Protein 5TK8 (pdb70)

CATH classification: 1.10.3210.10

Organism: Priestia megaterium (NCBI:txid1404)

Secondary structure (DSSP, 8-state):
--HHHHHHHGGG-BSSTTS--SS--BHHHHHHHHHHHHHHHHHHHHHHHT----HHHHHHHHHHTTTTHHHH----HHHHTSTTTHHHHHHHHHHHHHHTT-SS-HHHHHHHHHHHT---HHHHHHHHHHHHHHHHHHHHHHHHHT-GGGHHHHHHHHHHHHHHHTT-HHHHHHIIIIISS-S-SS-GGG-

Nearest PDB structures (foldseek):
  5tk6-assembly1_A  TM=1.003E+00  e=5.585E-27  Priestia megaterium
  5tka-assembly1_A-2  TM=9.773E-01  e=3.419E-21  Priestia megaterium
  2paq-assembly1_B  TM=9.131E-01  e=2.148E-09  Escherichia coli K-12
  2par-assembly1_A  TM=9.085E-01  e=5.731E-09  Escherichia coli K-12
  2par-assembly1_B  TM=9.196E-01  e=1.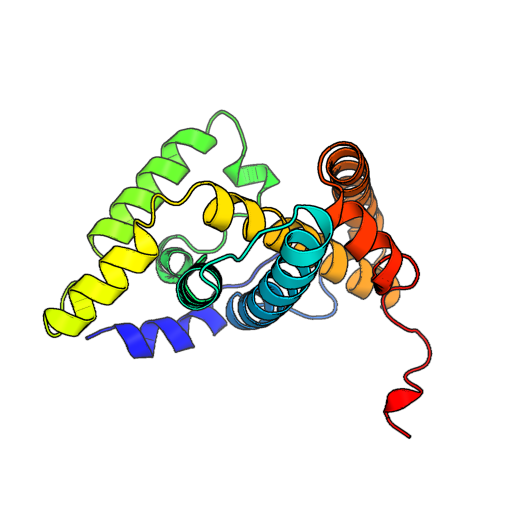452E-08  Escherichia coli K-12

Radius of gyration: 17.35 Å; Cα contacts (8 Å, |Δi|>4): 186; chains: 1; bounding box: 43×37×44 Å

InterPro domains:
  IPR003607 HD/PDEase domain [SM00471] (24-146)
  IPR003607 HD/PDEase domain [cd00077] (26-94)

Structure (mmCIF, N/CA/C/O backbone):
data_5TK8
#
_entry.id   5TK8
#
_cell.length_a   143.031
_cell.length_b   143.031
_cell.length_c   53.786
_cell.angle_alpha   90.00
_cell.angle_beta   90.00
_cell.angle_gamma   120.00
#
_symmetry.space_group_name_H-M   'H 3 2'
#
loop_
_entity.id
_entity.type
_entity.pdbx_description
1 polymer 'OxsA protein'
2 non-polymer '[(2S,3R,4R)-4-(6-amino-9H-purin-9-yl)-3-(hydroxymethyl)oxetan-2-yl]methyl dihydrogen phosphate'
3 non-polymer 'MAGNESIUM ION'
4 water water
#
loop_
_atom_site.group_PDB
_atom_site.id
_atom_site.type_symbol
_atom_site.label_atom_id
_atom_site.label_alt_id
_atom_site.label_comp_id
_atom_site.label_asym_id
_atom_site.label_entity_id
_atom_site.label_seq_id
_atom_site.pdbx_PDB_ins_code
_atom_site.Cartn_x
_atom_site.Cartn_y
_atom_site.Cartn_z
_atom_site.occupancy
_atom_site.B_iso_or_equiv
_atom_site.auth_seq_id
_atom_site.auth_comp_id
_atom_site.auth_asym_id
_atom_site.auth_atom_id
_atom_site.pdbx_PDB_model_num
ATOM 1 N N . SER A 1 2 ? 5.453 -24.783 -47.396 1.00 55.56 2 SER A N 1
ATOM 2 C CA . SER A 1 2 ? 5.221 -25.155 -46.004 1.00 46.69 2 SER A CA 1
ATOM 3 C C . SER A 1 2 ? 4.774 -23.975 -45.150 1.00 44.90 2 SER A C 1
ATOM 4 O O . SER A 1 2 ? 5.177 -22.834 -45.384 1.00 53.73 2 SER A O 1
ATOM 7 N N . SER A 1 3 ? 3.946 -24.258 -44.148 1.00 42.75 3 SER A N 1
ATOM 8 C CA . SER A 1 3 ? 3.461 -23.243 -43.224 1.00 37.60 3 SER A CA 1
ATOM 9 C C . SER A 1 3 ? 4.253 -23.191 -41.926 1.00 39.42 3 SER A C 1
ATOM 10 O O . SER A 1 3 ? 3.945 -22.358 -41.066 1.00 35.01 3 SER A O 1
ATOM 13 N N . LEU A 1 4 ? 5.275 -24.041 -41.772 1.00 32.82 4 LEU A N 1
ATOM 14 C CA . LEU A 1 4 ? 5.929 -24.197 -40.472 1.00 33.17 4 LEU A CA 1
ATOM 15 C C . LEU A 1 4 ? 6.528 -22.888 -39.959 1.00 32.96 4 LEU A C 1
ATOM 16 O O . LEU A 1 4 ? 6.293 -22.501 -38.807 1.00 31.44 4 LEU A O 1
ATOM 21 N N . LEU A 1 5 ? 7.316 -22.200 -40.786 1.00 32.43 5 LEU A N 1
ATOM 22 C CA . LEU A 1 5 ? 7.940 -20.966 -40.311 1.00 29.02 5 LEU A CA 1
ATOM 23 C C . LEU A 1 5 ? 6.896 -19.881 -40.084 1.00 31.74 5 LEU A C 1
ATOM 24 O O . LEU A 1 5 ? 6.999 -19.102 -39.124 1.00 30.25 5 LEU A O 1
ATOM 29 N N . ASP A 1 6 ? 5.883 -19.811 -40.954 1.00 31.25 6 ASP A N 1
ATOM 30 C CA . ASP A 1 6 ? 4.814 -18.834 -40.744 1.00 29.84 6 ASP A CA 1
ATOM 31 C C . ASP A 1 6 ? 4.124 -19.069 -39.406 1.00 31.14 6 ASP A C 1
ATOM 32 O O . ASP A 1 6 ? 3.832 -18.119 -38.668 1.00 31.50 6 ASP A O 1
ATOM 37 N N . ILE A 1 7 ? 3.879 -20.339 -39.069 1.00 30.60 7 ILE A N 1
ATOM 38 C CA . ILE A 1 7 ? 3.210 -20.677 -37.816 1.00 30.90 7 ILE A CA 1
ATOM 39 C C . ILE A 1 7 ? 4.050 -20.249 -36.618 1.00 31.47 7 ILE A C 1
ATOM 40 O O . ILE A 1 7 ? 3.526 -19.739 -35.620 1.00 31.15 7 ILE A O 1
ATOM 45 N N . ILE A 1 8 ? 5.366 -20.470 -36.683 1.00 28.78 8 ILE A N 1
ATOM 46 C CA . ILE A 1 8 ? 6.235 -20.077 -35.574 1.00 30.61 8 ILE A CA 1
ATOM 47 C C . ILE A 1 8 ? 6.076 -18.592 -35.260 1.00 31.61 8 ILE A C 1
ATOM 48 O O . ILE A 1 8 ? 5.998 -18.190 -34.089 1.00 29.04 8 ILE A O 1
ATOM 53 N N . TYR A 1 9 ? 5.991 -17.759 -36.295 1.00 28.78 9 TYR A N 1
ATOM 54 C CA . TYR A 1 9 ? 5.796 -16.327 -36.071 1.00 25.81 9 TYR A CA 1
ATOM 55 C C . TYR A 1 9 ? 4.340 -15.965 -35.794 1.00 27.07 9 TYR A C 1
ATOM 56 O O . TYR A 1 9 ? 4.080 -14.980 -35.087 1.00 27.15 9 TYR A O 1
ATOM 65 N N . GLN A 1 10 ? 3.388 -16.722 -36.336 1.00 27.46 10 GLN A N 1
ATOM 66 C CA . GLN A 1 10 ? 1.972 -16.430 -36.098 1.00 26.55 10 GLN A CA 1
ATOM 67 C C . GLN A 1 10 ? 1.582 -16.648 -34.644 1.00 26.36 10 GLN A C 1
ATOM 68 O O . GLN A 1 10 ? 0.588 -16.069 -34.186 1.00 28.49 10 GLN A O 1
ATOM 74 N N . LEU A 1 11 ? 2.346 -17.449 -33.905 1.00 26.77 11 LEU A N 1
ATOM 75 C CA . LEU A 1 11 ? 2.052 -17.628 -32.490 1.00 25.85 11 LEU A CA 1
ATOM 76 C C . LEU A 1 11 ? 2.124 -16.311 -31.719 1.00 28.55 11 LEU A C 1
ATOM 77 O O . LEU A 1 11 ? 1.527 -16.203 -30.641 1.00 27.51 11 LEU A O 1
ATOM 82 N N . ARG A 1 12 ? 2.809 -15.295 -32.253 1.00 28.83 12 ARG A N 1
ATOM 83 C CA . ARG A 1 12 ? 2.795 -13.980 -31.611 1.00 26.03 12 ARG A CA 1
ATOM 84 C C . ARG A 1 12 ? 1.426 -13.320 -31.661 1.00 26.42 12 ARG A C 1
ATOM 85 O O . ARG A 1 12 ? 1.176 -12.376 -30.896 1.00 29.12 12 ARG A O 1
ATOM 93 N N . GLN A 1 13 ? 0.529 -13.792 -32.528 1.00 25.57 13 GLN A N 1
ATOM 94 C CA . GLN A 1 13 ? -0.808 -13.231 -32.637 1.00 26.46 13 GLN A CA 1
ATOM 95 C C . GLN A 1 13 ? -1.834 -13.994 -31.820 1.00 26.32 13 GLN A C 1
ATOM 96 O O . GLN A 1 13 ? -3.032 -13.724 -31.949 1.00 28.60 13 GLN A O 1
ATOM 102 N N . VAL A 1 14 ? -1.395 -14.935 -30.985 1.00 28.86 14 VAL A N 1
ATOM 103 C CA . VAL A 1 14 ? -2.304 -15.720 -30.157 1.00 25.15 14 VAL A CA 1
ATOM 104 C C . VAL A 1 14 ? -2.156 -15.228 -28.723 1.00 26.05 14 VAL A C 1
ATOM 105 O O . VAL A 1 14 ? -1.136 -15.506 -28.077 1.00 26.77 14 VAL A O 1
ATOM 109 N N . PRO A 1 15 ? -3.097 -14.455 -28.207 1.00 24.80 15 PRO A N 1
ATOM 110 C CA . PRO A 1 15 ? -2.940 -13.931 -26.851 1.00 26.09 15 PRO A CA 1
ATOM 111 C C . PRO A 1 15 ? -3.344 -14.947 -25.811 1.00 27.16 15 PRO A C 1
ATOM 112 O O . PRO A 1 15 ? -4.274 -15.736 -25.999 1.00 28.89 15 PRO A O 1
ATOM 116 N N . ARG A 1 16 ? -2.651 -14.891 -24.680 1.00 25.69 16 ARG A N 1
ATOM 117 C CA . ARG A 1 16 ? -3.072 -15.609 -23.491 1.00 25.53 16 ARG A CA 1
ATOM 118 C C . ARG A 1 16 ? -3.825 -14.680 -22.535 1.00 29.09 16 ARG A C 1
ATOM 119 O O . ARG A 1 16 ? -3.876 -13.452 -22.713 1.00 29.06 16 ARG A O 1
ATOM 127 N N . TRP A 1 17 ? -4.480 -15.299 -21.547 1.00 27.68 17 TRP A N 1
ATOM 128 C CA . TRP A 1 17 ? -5.190 -14.599 -20.463 1.00 28.62 17 TRP A CA 1
ATOM 129 C C . TRP A 1 17 ? -6.404 -13.814 -20.947 1.00 29.93 17 TRP A C 1
ATOM 130 O O . TRP A 1 17 ? -6.763 -12.805 -20.337 1.00 26.60 17 TRP A O 1
ATOM 141 N N . ASP A 1 18 ? -7.060 -14.253 -22.026 1.00 29.29 18 ASP A N 1
ATOM 142 C CA . ASP A 1 18 ? -8.311 -13.611 -22.428 1.00 28.58 18 ASP A CA 1
ATOM 143 C C . ASP A 1 18 ? -9.256 -13.492 -21.245 1.00 28.71 18 ASP A C 1
ATOM 144 O O . ASP A 1 18 ? -9.388 -14.418 -20.442 1.00 29.77 18 ASP A O 1
ATOM 149 N N . GLY A 1 19 ? -9.952 -12.357 -21.163 1.00 27.09 19 GLY A N 1
ATOM 150 C CA . GLY A 1 19 ? -10.904 -12.142 -20.101 1.00 28.37 19 GLY A CA 1
ATOM 151 C C . GLY A 1 19 ? -10.317 -11.555 -18.843 1.00 28.04 19 GLY A C 1
ATOM 152 O O . GLY A 1 19 ? -11.078 -11.212 -17.933 1.00 28.36 19 GLY A O 1
ATOM 153 N N . SER A 1 20 ? -8.986 -11.405 -18.769 1.00 27.12 20 SER A N 1
ATOM 154 C CA . SER A 1 20 ? -8.299 -10.819 -17.627 1.00 26.94 20 SER A CA 1
ATOM 155 C C . SER A 1 20 ? -7.613 -9.531 -18.057 1.00 27.18 20 SER A C 1
ATOM 156 O O . SER A 1 20 ? -6.987 -9.473 -19.120 1.00 29.21 20 SER A O 1
ATOM 159 N N . PHE A 1 21 ? -7.744 -8.492 -17.248 1.00 25.54 21 PHE A N 1
ATOM 160 C CA . PHE A 1 21 ? -6.904 -7.322 -17.457 1.00 23.71 21 PHE A CA 1
ATOM 161 C C . PHE A 1 21 ? -5.438 -7.660 -17.188 1.00 29.35 21 PHE A C 1
ATOM 162 O O . PHE A 1 21 ? -5.105 -8.219 -16.140 1.00 27.45 21 PHE A O 1
ATOM 170 N N . GLN A 1 22 ? -4.562 -7.288 -18.120 1.00 27.17 22 GLN A N 1
ATOM 171 C CA . GLN A 1 22 ? -3.117 -7.433 -17.968 1.00 25.22 22 GLN A CA 1
ATOM 172 C C . GLN A 1 22 ? -2.430 -6.091 -18.157 1.00 25.81 22 GLN A C 1
ATOM 173 O O . GLN A 1 22 ? -2.739 -5.358 -19.105 1.00 26.76 22 GLN A O 1
ATOM 179 N N . PHE A 1 23 ? -1.447 -5.801 -17.295 1.00 26.66 23 PHE A N 1
ATOM 180 C CA . PHE A 1 23 ? -0.563 -4.666 -17.566 1.00 25.80 23 PHE A CA 1
ATOM 181 C C . PHE A 1 23 ? 0.367 -4.955 -18.733 1.00 27.47 23 PHE A C 1
ATOM 182 O O . PHE A 1 23 ? 0.761 -4.027 -19.450 1.00 29.28 23 PHE A O 1
ATOM 190 N N . GLU A 1 24 ? 0.718 -6.225 -18.948 1.00 26.90 24 GLU A N 1
ATOM 191 C CA . GLU A 1 24 ? 1.552 -6.605 -20.085 1.00 28.88 24 GLU A CA 1
ATOM 192 C C . GLU A 1 24 ? 0.858 -7.727 -20.829 1.00 26.58 24 GLU A C 1
ATOM 193 O O . GLU A 1 24 ? 0.578 -8.772 -20.240 1.00 27.38 24 GLU A O 1
ATOM 199 N N . LYS A 1 25 ? 0.572 -7.511 -22.111 1.00 29.59 25 LYS A N 1
ATOM 200 C CA . LYS A 1 25 ? -0.094 -8.554 -22.881 1.00 28.79 25 LYS A CA 1
ATOM 201 C C . LYS A 1 25 ? 0.899 -9.665 -23.182 1.00 28.71 25 LYS A C 1
ATOM 202 O O . LYS A 1 25 ? 2.038 -9.404 -23.572 1.00 35.01 25 LYS A O 1
ATOM 208 N N . GLU A 1 26 ? 0.477 -10.901 -22.979 1.00 27.56 26 GLU A N 1
ATOM 209 C CA . GLU A 1 26 ? 1.335 -12.060 -23.180 1.00 26.54 26 GLU A CA 1
ATOM 210 C C . GLU A 1 26 ? 0.854 -12.866 -24.379 1.00 29.76 26 GLU A C 1
ATOM 211 O O . GLU A 1 26 ? -0.341 -13.164 -24.485 1.00 29.83 26 GLU A O 1
ATOM 217 N N . ASP A 1 27 ? 1.777 -13.235 -25.266 1.00 27.00 27 ASP A N 1
ATOM 218 C CA . ASP A 1 27 ? 1.436 -14.093 -26.388 1.00 25.90 27 ASP A CA 1
ATOM 219 C C . ASP A 1 27 ? 2.078 -15.459 -26.208 1.00 27.42 27 ASP A C 1
ATOM 220 O O . ASP A 1 27 ? 2.887 -15.672 -25.310 1.00 28.33 27 ASP A O 1
ATOM 225 N N . VAL A 1 28 ? 1.662 -16.400 -27.062 1.00 26.29 28 VAL A N 1
ATOM 226 C CA . VAL A 1 28 ? 2.108 -17.786 -26.930 1.00 25.21 28 VAL A CA 1
ATOM 227 C C . VAL A 1 28 ? 3.614 -17.919 -27.155 1.00 28.36 28 VAL A C 1
ATOM 228 O O . VAL A 1 28 ? 4.251 -18.810 -26.575 1.00 30.30 28 VAL A O 1
ATOM 232 N N . SER A 1 29 ? 4.226 -17.035 -27.959 1.00 27.70 29 SER A N 1
ATOM 233 C CA . SER A 1 29 ? 5.668 -17.167 -28.193 1.00 27.78 29 SER A CA 1
ATOM 234 C C . SER A 1 29 ? 6.467 -16.802 -26.947 1.00 28.34 29 SER A C 1
ATOM 235 O O . SER A 1 29 ? 7.454 -17.473 -26.605 1.00 29.24 29 SER A O 1
ATOM 238 N N . GLN A 1 30 ? 6.067 -15.729 -26.265 1.00 28.39 30 GLN A N 1
ATOM 239 C CA . GLN A 1 30 ? 6.710 -15.348 -25.015 1.00 28.66 30 GLN A CA 1
ATOM 240 C C . GLN A 1 30 ? 6.580 -16.451 -23.982 1.00 27.44 30 GLN A C 1
ATOM 241 O O . GLN A 1 30 ? 7.561 -16.842 -23.329 1.00 27.36 30 GLN A O 1
ATOM 247 N N . HIS A 1 31 ? 5.358 -16.960 -23.829 1.00 26.79 31 HIS A N 1
ATOM 248 C CA . HIS A 1 31 ? 5.072 -18.047 -22.899 1.00 26.06 31 HIS A CA 1
ATOM 249 C C . HIS A 1 31 ? 5.883 -19.292 -23.233 1.00 28.15 31 HIS A C 1
ATOM 250 O O . HIS A 1 31 ? 6.437 -19.934 -22.339 1.00 27.25 31 HIS A O 1
ATOM 257 N N . SER A 1 32 ? 6.007 -19.617 -24.522 1.00 27.55 32 SER A N 1
ATOM 258 C CA . SER A 1 32 ? 6.724 -20.828 -24.909 1.00 26.80 32 SER A CA 1
ATOM 259 C C . SER A 1 32 ? 8.214 -20.711 -24.629 1.00 29.08 32 SER A C 1
ATOM 260 O O . SER A 1 32 ? 8.838 -21.687 -24.190 1.00 29.52 32 SER A O 1
ATOM 263 N N . PHE A 1 33 ? 8.808 -19.544 -24.895 1.00 26.72 33 PHE A N 1
ATOM 264 C CA . PHE A 1 33 ? 10.204 -19.332 -24.516 1.00 25.58 33 PHE A CA 1
ATOM 265 C C . PHE A 1 33 ? 10.411 -19.641 -23.037 1.00 28.40 33 PHE A C 1
ATOM 266 O O . PHE A 1 33 ? 11.343 -20.371 -22.670 1.00 27.21 33 PHE A O 1
ATOM 274 N N . SER A 1 34 ? 9.544 -19.092 -22.178 1.00 27.77 34 SER A N 1
ATOM 275 C CA . SER A 1 34 ? 9.668 -19.319 -20.736 1.00 23.14 34 SER A CA 1
ATOM 276 C C . SER A 1 34 ? 9.510 -20.795 -20.395 1.00 27.01 34 SER A C 1
ATOM 277 O O 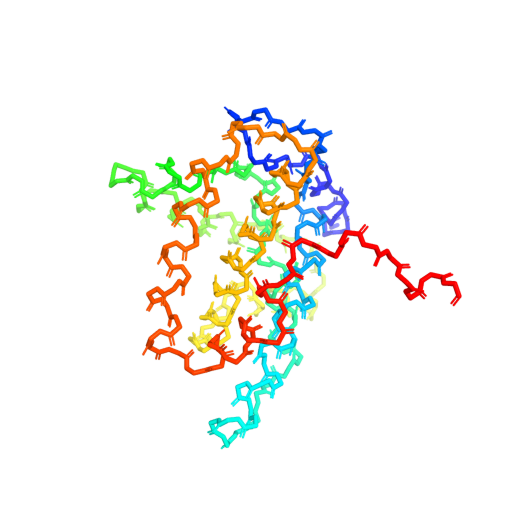. SER A 1 34 ? 10.224 -21.319 -19.539 1.00 29.52 34 SER A O 1
ATOM 280 N N . VAL A 1 35 ? 8.558 -21.464 -21.033 1.00 27.69 35 VAL A N 1
ATOM 281 C CA . VAL A 1 35 ? 8.302 -22.870 -20.726 1.00 27.43 35 VAL A CA 1
ATOM 282 C C . VAL A 1 35 ? 9.473 -23.745 -21.151 1.00 28.98 35 VAL A C 1
ATOM 283 O O . VAL A 1 35 ? 9.790 -24.737 -20.476 1.00 28.34 35 VAL A O 1
ATOM 287 N N . ILE A 1 36 ? 10.115 -23.435 -22.285 1.00 26.79 36 ILE A N 1
ATOM 288 C CA . ILE A 1 36 ? 11.313 -24.197 -22.664 1.00 27.95 36 ILE A CA 1
ATOM 289 C C . ILE A 1 36 ? 12.372 -24.083 -21.574 1.00 30.97 36 ILE A C 1
ATOM 290 O O . ILE A 1 36 ? 12.957 -25.084 -21.140 1.00 27.60 36 ILE A O 1
ATOM 295 N N . ALA A 1 37 ? 12.633 -22.861 -21.111 1.00 26.56 37 ALA A N 1
ATOM 296 C CA . ALA A 1 37 ? 13.654 -22.661 -20.091 1.00 27.25 37 ALA A CA 1
ATOM 297 C C . ALA A 1 37 ? 13.271 -23.349 -18.787 1.00 29.50 37 ALA A C 1
ATOM 298 O O . ALA A 1 37 ? 14.112 -24.009 -18.161 1.00 28.74 37 ALA A O 1
ATOM 300 N N . ILE A 1 38 ? 12.003 -23.241 -18.383 1.00 27.43 38 ILE A N 1
ATOM 301 C CA . ILE A 1 38 ? 11.569 -23.880 -17.144 1.00 25.90 38 ILE A CA 1
ATOM 302 C C . ILE A 1 38 ? 11.668 -25.391 -17.276 1.00 25.89 38 ILE A C 1
ATOM 303 O O . ILE A 1 38 ? 12.135 -26.078 -16.361 1.00 30.10 38 ILE A O 1
ATOM 308 N N . SER A 1 39 ? 11.238 -25.927 -18.418 1.00 26.58 39 SER A N 1
ATOM 309 C CA . SER A 1 39 ? 11.331 -27.375 -18.632 1.00 25.55 39 SER A CA 1
ATOM 310 C C . SER A 1 39 ? 12.766 -27.855 -18.486 1.00 29.65 39 SER A C 1
ATOM 311 O O . SER A 1 39 ? 13.018 -28.916 -17.898 1.00 32.25 39 SER A O 1
ATOM 314 N N . HIS A 1 40 ? 13.717 -27.100 -19.043 1.00 27.30 40 HIS A N 1
ATOM 315 C CA . HIS A 1 40 ? 15.128 -27.459 -18.926 1.00 29.85 40 HIS A CA 1
ATOM 316 C C . HIS A 1 40 ? 15.557 -27.500 -17.468 1.00 33.04 40 HIS A C 1
ATOM 317 O O . HIS A 1 40 ? 16.172 -28.473 -17.015 1.00 31.24 40 HIS A O 1
ATOM 324 N N . ILE A 1 41 ? 15.244 -26.443 -16.718 1.00 27.97 41 ILE A N 1
ATOM 325 C CA . ILE A 1 41 ? 15.653 -26.372 -15.314 1.00 29.73 41 ILE A CA 1
ATOM 326 C C . ILE A 1 41 ? 15.013 -27.502 -14.511 1.00 32.91 41 ILE A C 1
ATOM 327 O O . ILE A 1 41 ? 15.680 -28.166 -13.706 1.00 33.20 41 ILE A O 1
ATOM 332 N N . LEU A 1 42 ? 13.706 -27.726 -14.706 1.00 30.14 42 LEU A N 1
ATOM 333 C CA . LEU A 1 42 ? 13.018 -28.806 -14.003 1.00 28.85 42 LEU A CA 1
ATOM 334 C C . LEU A 1 42 ? 13.660 -30.140 -14.316 1.00 33.11 42 LEU A C 1
ATOM 335 O O . LEU A 1 42 ? 13.836 -30.980 -13.427 1.00 32.93 42 LEU A O 1
ATOM 340 N N . CYS A 1 43 ? 14.001 -30.349 -15.588 1.00 29.70 43 CYS A N 1
ATOM 341 C CA . CYS A 1 43 ? 14.638 -31.588 -16.011 1.00 29.99 43 CYS A CA 1
ATOM 342 C C . CYS A 1 43 ? 15.957 -31.805 -15.281 1.00 33.81 43 CYS A C 1
ATOM 343 O O . CYS A 1 43 ? 16.224 -32.904 -14.776 1.00 37.32 43 CYS A O 1
ATOM 346 N N . GLU A 1 44 ? 16.798 -30.764 -15.217 1.00 30.80 44 GLU A N 1
ATOM 347 C CA . GLU A 1 44 ? 18.085 -30.887 -14.530 1.00 30.97 44 GLU A CA 1
ATOM 348 C C . GLU A 1 44 ? 17.892 -31.238 -13.060 1.00 35.94 44 GLU A C 1
ATOM 349 O O . GLU A 1 44 ? 18.610 -32.092 -12.517 1.00 36.44 44 GLU A O 1
ATOM 355 N N . LEU A 1 45 ? 16.927 -30.595 -12.401 1.00 31.67 45 LEU A N 1
ATOM 356 C CA . LEU A 1 45 ? 16.644 -30.911 -10.999 1.00 29.13 45 LEU A CA 1
ATOM 357 C C . LEU A 1 45 ? 16.157 -32.347 -10.852 1.00 38.17 45 LEU A C 1
ATOM 358 O O . LEU A 1 45 ? 16.612 -33.084 -9.966 1.00 38.43 45 LEU A O 1
ATOM 363 N N . LYS A 1 46 ? 15.220 -32.759 -11.712 1.00 34.87 46 LYS A N 1
ATOM 364 C CA . LYS A 1 46 ? 14.679 -34.113 -11.617 1.00 33.92 46 LYS A CA 1
ATOM 365 C C . LYS A 1 46 ? 15.754 -35.161 -11.871 1.00 39.73 46 LYS A C 1
ATOM 366 O O . LYS A 1 46 ? 15.786 -36.198 -11.193 1.00 38.12 46 LYS A O 1
ATOM 372 N N . GLU A 1 47 ? 16.630 -34.926 -12.855 1.00 33.66 47 GLU A N 1
ATOM 373 C CA . GLU A 1 47 ? 17.708 -35.877 -13.121 1.00 38.20 47 GLU A CA 1
ATOM 374 C C . GLU A 1 47 ? 18.570 -36.085 -11.887 1.00 44.87 47 GLU A C 1
ATOM 375 O O . GLU A 1 47 ? 18.906 -37.221 -11.534 1.00 41.15 47 GLU A O 1
ATOM 381 N N . THR A 1 48 ? 18.948 -34.992 -11.224 1.00 40.44 48 THR A N 1
ATOM 382 C CA . THR A 1 48 ? 19.800 -35.101 -10.045 1.00 45.48 48 THR A CA 1
ATOM 383 C C . THR A 1 48 ? 19.064 -35.751 -8.876 1.00 44.72 48 THR A C 1
ATOM 384 O O . THR A 1 48 ? 19.654 -36.542 -8.130 1.00 52.97 48 THR A O 1
ATOM 388 N N . LEU A 1 49 ? 17.777 -35.446 -8.704 1.00 37.27 49 LEU A N 1
ATOM 389 C CA . LEU A 1 49 ? 17.017 -35.953 -7.562 1.00 39.50 49 LEU A CA 1
ATOM 390 C C . LEU A 1 49 ? 16.628 -37.416 -7.735 1.00 52.19 49 LEU A C 1
ATOM 391 O O . LEU A 1 49 ? 16.769 -38.218 -6.806 1.00 54.30 49 LEU A O 1
ATOM 396 N N . GLU A 1 50 ? 16.110 -37.771 -8.908 1.00 45.30 50 GLU A N 1
ATOM 397 C CA . GLU A 1 50 ? 15.569 -39.097 -9.159 1.00 51.49 50 GLU A CA 1
ATOM 398 C C . GLU A 1 50 ? 16.579 -40.025 -9.817 1.00 43.36 50 GLU A C 1
ATOM 399 O O . GLU A 1 50 ? 16.196 -41.105 -10.279 1.00 52.94 50 GLU A O 1
ATOM 405 N N . GLY A 1 51 ? 17.852 -39.632 -9.859 1.00 46.85 51 GLY A N 1
ATOM 406 C CA . GLY A 1 51 ? 18.922 -40.455 -10.394 1.00 47.97 51 GLY A CA 1
ATOM 407 C C . GLY A 1 51 ? 18.665 -41.021 -11.777 1.00 51.71 51 GLY A C 1
ATOM 408 O O . GLY A 1 51 ? 18.535 -42.240 -11.937 1.00 50.34 51 GLY A O 1
ATOM 409 N N . LYS A 1 52 ? 18.596 -40.155 -12.787 1.00 46.25 52 LYS A N 1
ATOM 410 C CA . LYS A 1 52 ? 18.320 -40.593 -14.149 1.00 40.27 52 LYS A CA 1
ATOM 411 C C . LYS A 1 52 ? 18.884 -39.572 -15.133 1.00 43.58 52 LYS A C 1
ATOM 412 O O . LYS A 1 52 ? 19.436 -38.533 -14.750 1.00 44.40 52 LYS A O 1
ATOM 418 N N . LYS A 1 53 ? 18.757 -39.895 -16.418 1.00 39.40 53 LYS A N 1
ATOM 419 C CA . LYS A 1 53 ? 19.064 -38.980 -17.509 1.00 42.28 53 LYS A CA 1
ATOM 420 C C . LYS A 1 53 ? 17.882 -38.975 -18.464 1.00 42.23 53 LYS A C 1
ATOM 421 O O . LYS A 1 53 ? 17.463 -40.031 -18.949 1.00 41.37 53 LYS A O 1
ATOM 427 N N . ILE A 1 54 ? 17.324 -37.800 -18.698 1.00 38.29 54 ILE A N 1
ATOM 428 C CA . ILE A 1 54 ? 16.207 -37.621 -19.614 1.00 38.60 54 ILE A CA 1
ATOM 429 C C . ILE A 1 54 ? 16.772 -37.260 -20.981 1.00 38.02 54 ILE A C 1
ATOM 430 O O . ILE A 1 54 ? 17.854 -36.664 -21.088 1.00 43.72 54 ILE A O 1
ATOM 435 N N . ASN A 1 55 ? 16.075 -37.661 -22.042 1.00 39.62 55 ASN A N 1
ATOM 436 C CA . ASN A 1 55 ? 16.474 -37.252 -23.386 1.00 37.21 55 ASN A CA 1
ATOM 437 C C . ASN A 1 55 ? 16.090 -35.791 -23.534 1.00 37.12 55 ASN A C 1
ATOM 438 O O . ASN A 1 55 ? 14.928 -35.470 -23.804 1.00 38.86 55 ASN A O 1
ATOM 443 N N . LYS A 1 56 ? 17.064 -34.896 -23.344 1.00 38.92 56 LYS A N 1
ATOM 444 C CA . LYS A 1 56 ? 16.737 -33.477 -23.283 1.00 37.25 56 LYS A CA 1
ATOM 445 C C . LYS A 1 56 ? 16.390 -32.916 -24.652 1.00 38.23 56 LYS A C 1
ATOM 446 O O . LYS A 1 56 ? 15.587 -31.982 -24.744 1.00 36.77 56 LYS A O 1
ATOM 452 N N . GLU A 1 57 ? 16.968 -33.465 -25.721 1.00 37.97 57 GLU A N 1
ATOM 453 C CA . GLU A 1 57 ? 16.549 -33.060 -27.058 1.00 35.60 57 GLU A CA 1
ATOM 454 C C . GLU A 1 57 ? 15.040 -33.217 -27.221 1.00 37.51 57 GLU A C 1
ATOM 455 O O . GLU A 1 57 ? 14.339 -32.280 -27.619 1.00 37.22 57 GLU A O 1
ATOM 461 N N . LYS A 1 58 ? 14.516 -34.397 -26.885 1.00 35.33 58 LYS A N 1
ATOM 462 C CA . LYS A 1 58 ? 13.086 -34.639 -27.049 1.00 36.96 58 LYS A CA 1
ATOM 463 C C . LYS A 1 58 ? 12.256 -33.756 -26.124 1.00 34.73 58 LYS A C 1
ATOM 464 O O . LYS A 1 58 ? 11.157 -33.319 -26.489 1.00 33.16 58 LYS A O 1
ATOM 470 N N . LEU A 1 59 ? 12.737 -33.524 -24.902 1.00 31.97 59 LEU A N 1
ATOM 471 C CA . LEU A 1 59 ? 11.989 -32.683 -23.977 1.00 31.58 59 LEU A CA 1
ATOM 472 C C . LEU A 1 59 ? 11.932 -31.252 -24.482 1.00 30.95 59 LEU A C 1
ATOM 473 O O . LEU A 1 59 ? 10.868 -30.627 -24.481 1.00 31.52 59 LEU A O 1
ATOM 478 N N . LEU A 1 60 ? 13.071 -30.722 -24.926 1.00 31.35 60 LEU A N 1
ATOM 479 C CA . LEU A 1 60 ? 13.103 -29.322 -25.339 1.00 31.19 60 LEU A CA 1
ATOM 480 C C . LEU A 1 60 ? 12.267 -29.108 -26.591 1.00 33.13 60 LEU A C 1
ATOM 481 O O . LEU A 1 60 ? 11.582 -28.083 -26.727 1.00 30.99 60 LEU A O 1
ATOM 486 N N . LEU A 1 61 ? 12.320 -30.062 -27.518 1.00 31.74 61 LEU A N 1
ATOM 487 C CA . LEU A 1 61 ? 11.496 -29.978 -28.712 1.00 33.94 61 LEU A CA 1
ATOM 488 C C . LEU A 1 61 ? 10.018 -30.075 -28.368 1.00 35.79 61 LEU A C 1
ATOM 489 O O . LEU A 1 61 ? 9.196 -29.385 -28.973 1.00 33.11 61 LEU A O 1
ATOM 494 N N . TYR A 1 62 ? 9.655 -30.920 -27.392 1.00 30.10 62 TYR A N 1
ATOM 495 C CA . TYR A 1 62 ? 8.246 -31.023 -27.023 1.00 31.08 62 TYR A CA 1
ATOM 496 C C . TYR A 1 62 ? 7.761 -29.729 -26.389 1.00 32.50 62 TYR A C 1
ATOM 497 O O . TYR A 1 62 ? 6.658 -29.268 -26.691 1.00 32.18 62 TYR A O 1
ATOM 506 N N . ALA A 1 63 ? 8.578 -29.123 -25.521 1.00 31.24 63 ALA A N 1
ATOM 507 C CA . ALA A 1 63 ? 8.223 -27.818 -24.966 1.00 29.80 63 ALA A CA 1
ATOM 508 C C . ALA A 1 63 ? 8.135 -26.758 -26.053 1.00 32.67 63 ALA A C 1
ATOM 509 O O . ALA A 1 63 ? 7.232 -25.915 -26.026 1.00 32.77 63 ALA A O 1
ATOM 511 N N . LEU A 1 64 ? 9.059 -26.794 -27.016 1.00 31.08 64 LEU A N 1
ATOM 512 C CA . LEU A 1 64 ? 9.100 -25.768 -28.063 1.00 31.39 64 LEU A CA 1
ATOM 513 C C . LEU A 1 64 ? 7.804 -25.754 -28.868 1.00 32.69 64 LEU A C 1
ATOM 514 O O . LEU A 1 64 ? 7.246 -24.686 -29.145 1.00 31.14 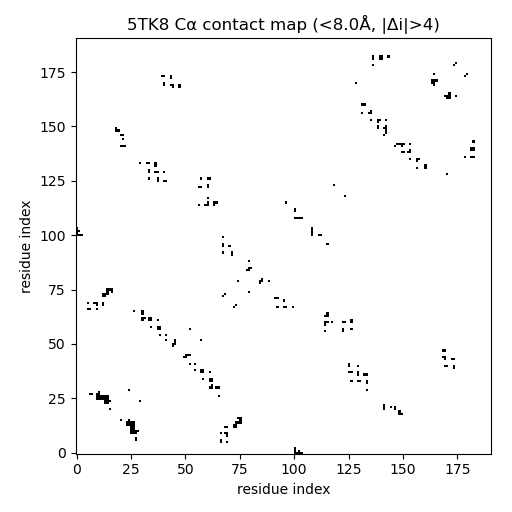64 LEU A O 1
ATOM 519 N N . TYR A 1 65 ? 7.282 -26.926 -29.228 1.00 31.40 65 TYR A N 1
ATOM 520 C CA . TYR A 1 65 ? 6.080 -26.967 -30.051 1.00 31.22 65 TYR A CA 1
ATOM 521 C C . TYR A 1 65 ? 4.816 -27.290 -29.263 1.00 29.09 65 TYR A C 1
ATOM 522 O O . TYR A 1 65 ? 3.774 -27.552 -29.872 1.00 31.33 65 TYR A O 1
ATOM 531 N N A HIS A 1 66 ? 4.886 -27.251 -27.928 0.50 30.52 66 HIS A N 1
ATOM 532 N N B HIS A 1 66 ? 4.855 -27.244 -27.927 0.50 30.52 66 HIS A N 1
ATOM 533 C CA A HIS A 1 66 ? 3.773 -27.693 -27.092 0.50 31.68 66 HIS A CA 1
ATOM 534 C CA B HIS A 1 66 ? 3.733 -27.783 -27.160 0.50 31.75 66 HIS A CA 1
ATOM 535 C C A HIS A 1 66 ? 2.461 -27.031 -27.488 0.50 30.72 66 HIS A C 1
ATOM 536 C C B HIS A 1 66 ? 2.437 -26.993 -27.331 0.50 30.78 66 HIS A C 1
ATOM 537 O O A HIS A 1 66 ? 1.418 -27.693 -27.562 0.50 30.12 66 HIS A O 1
ATOM 538 O O B HIS A 1 66 ? 1.363 -27.549 -27.071 0.50 31.78 66 HIS A O 1
ATOM 551 N N . ASP A 1 67 ? 2.496 -25.729 -27.761 1.00 29.30 67 ASP A N 1
ATOM 552 C CA . ASP A 1 67 ? 1.282 -24.945 -27.990 1.00 27.70 67 ASP A CA 1
ATOM 553 C C . ASP A 1 67 ? 1.072 -24.601 -29.455 1.00 32.11 67 ASP A C 1
ATOM 554 O O . ASP A 1 67 ? 0.248 -23.733 -29.774 1.00 32.70 67 ASP A O 1
ATOM 559 N N . VAL A 1 68 ? 1.777 -25.280 -30.357 1.00 31.26 68 VAL A N 1
ATOM 560 C CA . VAL A 1 68 ? 1.727 -24.900 -31.763 1.00 32.60 68 VAL A CA 1
ATOM 561 C C . VAL A 1 68 ? 0.315 -25.032 -32.334 1.00 34.52 68 VAL A C 1
ATOM 562 O O . VAL A 1 68 ? -0.059 -24.276 -33.239 1.00 31.94 68 VAL A O 1
ATOM 566 N N . THR A 1 69 ? -0.502 -25.966 -31.816 1.00 31.18 69 THR A N 1
ATOM 567 C CA . THR A 1 69 ? -1.866 -26.094 -32.341 1.00 31.35 69 THR A CA 1
ATOM 568 C C . THR A 1 69 ? -2.736 -24.885 -32.017 1.00 31.19 69 THR A C 1
ATOM 569 O O . THR A 1 69 ? -3.798 -24.724 -32.629 1.00 32.40 69 THR A O 1
ATOM 573 N N . GLU A 1 70 ? -2.308 -24.022 -31.091 1.00 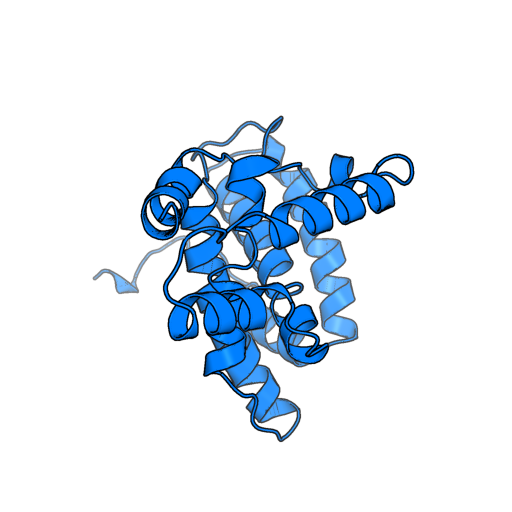33.20 70 GLU A N 1
ATOM 574 C CA . GLU A 1 70 ? -3.089 -22.829 -30.786 1.00 30.68 70 GLU A CA 1
ATOM 575 C C . GLU A 1 70 ? -3.067 -21.802 -31.913 1.00 28.57 70 GLU A C 1
ATOM 576 O O . GLU A 1 70 ? -3.884 -20.866 -31.893 1.00 27.73 70 GLU A O 1
ATOM 582 N N . VAL A 1 71 ? -2.221 -21.991 -32.924 1.00 30.24 71 VAL A N 1
ATOM 583 C CA . VAL A 1 71 ? -2.304 -21.176 -34.126 1.00 32.03 71 VAL A CA 1
ATOM 584 C C . VAL A 1 71 ? -3.622 -21.427 -34.851 1.00 33.02 71 VAL A C 1
ATOM 585 O O . VAL A 1 71 ? -4.083 -20.559 -35.600 1.00 33.04 71 VAL A O 1
ATOM 589 N N . VAL A 1 72 ? -4.249 -22.582 -34.623 1.00 27.87 72 VAL A N 1
ATOM 590 C CA . VAL A 1 72 ? -5.584 -22.889 -35.145 1.00 30.69 72 VAL A CA 1
ATOM 591 C C . VAL A 1 72 ? -6.666 -22.702 -34.086 1.00 31.64 72 VAL A C 1
ATOM 592 O O . VAL A 1 72 ? -7.688 -22.062 -34.334 1.00 33.93 72 VAL A O 1
ATOM 596 N N . SER A 1 73 ? -6.473 -23.267 -32.895 1.00 33.01 73 SER A N 1
ATOM 597 C CA . SER A 1 73 ? -7.537 -23.270 -31.895 1.00 34.70 73 SER A CA 1
ATOM 598 C C . SER A 1 73 ? -7.699 -21.926 -31.202 1.00 31.65 73 SER A C 1
ATOM 599 O O . SER A 1 73 ? -8.758 -21.674 -30.612 1.00 32.12 73 SER A O 1
ATOM 602 N N . THR A 1 74 ? -6.689 -21.056 -31.307 1.00 29.68 74 THR A N 1
ATOM 603 C CA . THR A 1 74 ? -6.427 -19.953 -30.386 1.00 30.28 74 THR A CA 1
ATOM 604 C C . THR A 1 74 ? -6.170 -20.524 -29.004 1.00 31.32 74 THR A C 1
ATOM 605 O O . THR A 1 74 ? -6.192 -21.751 -28.797 1.00 32.70 74 THR A O 1
ATOM 609 N N . HIS A 1 75 ? -5.859 -19.659 -28.063 1.00 29.54 75 HIS A N 1
ATOM 610 C CA . HIS A 1 75 ? -5.556 -20.084 -26.708 1.00 28.01 75 HIS A CA 1
ATOM 611 C C . HIS A 1 75 ? -6.825 -19.992 -25.874 1.00 30.63 75 HIS A C 1
ATOM 612 O O . HIS A 1 75 ? -7.342 -18.898 -25.621 1.00 31.15 75 HIS A O 1
ATOM 619 N N . ILE A 1 76 ? -7.339 -21.150 -25.476 1.00 32.36 76 ILE A N 1
ATOM 620 C CA . ILE A 1 76 ? -8.550 -21.234 -24.671 1.00 31.15 76 ILE A CA 1
ATOM 621 C C . ILE A 1 76 ? -8.117 -21.333 -23.217 1.00 29.82 76 ILE A C 1
ATOM 622 O O . ILE A 1 76 ? -7.411 -22.274 -22.844 1.00 32.23 76 ILE A O 1
ATOM 627 N N . ILE A 1 77 ? -8.520 -20.357 -22.401 1.00 29.57 77 ILE A N 1
ATOM 628 C CA . ILE A 1 77 ? -8.030 -20.332 -21.029 1.00 29.06 77 ILE A CA 1
ATOM 629 C C . ILE A 1 77 ? -8.512 -21.576 -20.286 1.00 33.05 77 ILE A C 1
ATOM 630 O O . ILE A 1 77 ? -9.573 -22.140 -20.587 1.00 32.80 77 ILE A O 1
ATOM 635 N N . SER A 1 78 ? -7.709 -22.019 -19.318 1.00 35.17 78 SER A N 1
ATOM 636 C CA . SER A 1 78 ? -7.969 -23.323 -18.711 1.00 37.21 78 SER A CA 1
ATOM 637 C C . SER A 1 78 ? -9.294 -23.411 -17.952 1.00 39.32 78 SER A C 1
ATOM 638 O O . SER A 1 78 ? -9.885 -24.506 -17.954 1.00 39.51 78 SER A O 1
ATOM 641 N N . PRO A 1 79 ? -9.817 -22.361 -17.303 1.00 36.14 79 PRO A N 1
ATOM 642 C CA . PRO A 1 79 ? -11.146 -22.496 -16.680 1.00 40.41 79 PRO A CA 1
ATOM 643 C C . PRO A 1 79 ? -12.245 -22.836 -17.667 1.00 40.17 79 PRO A C 1
ATOM 644 O O . PRO A 1 79 ? -13.276 -23.393 -17.270 1.00 45.81 79 PRO A O 1
ATOM 648 N N . VAL A 1 80 ? -12.055 -22.523 -18.942 1.00 35.29 80 VAL A N 1
ATOM 649 C CA . VAL A 1 80 ? -13.010 -22.874 -19.984 1.00 34.96 80 VAL A CA 1
ATOM 650 C C . VAL A 1 80 ? -12.703 -24.246 -20.566 1.00 36.55 80 VAL A C 1
ATOM 651 O O . VAL A 1 80 ? -13.569 -25.128 -20.609 1.00 37.98 80 VAL A O 1
ATOM 655 N N . LYS A 1 81 ? -11.451 -24.428 -20.990 1.00 35.70 81 LYS A N 1
ATOM 656 C CA . LYS A 1 81 ? -11.009 -25.662 -21.629 1.00 36.18 81 LYS A CA 1
ATOM 657 C C . LYS A 1 81 ? -11.211 -26.871 -20.728 1.00 43.90 81 LYS A C 1
ATOM 658 O O . LYS A 1 81 ? -11.471 -27.978 -21.219 1.00 43.84 81 LYS A O 1
ATOM 664 N N . LYS A 1 82 ? -11.112 -26.687 -19.414 1.00 39.76 82 LYS A N 1
ATOM 665 C CA . LYS A 1 82 ? -11.219 -27.816 -18.500 1.00 45.26 82 LYS A CA 1
ATOM 666 C C . LYS A 1 82 ? -12.630 -28.019 -17.970 1.00 46.58 82 LYS A C 1
ATOM 667 O O . LYS A 1 82 ? -12.836 -28.893 -17.120 1.00 51.73 82 LYS A O 1
ATOM 673 N N . ASN A 1 83 ? -13.602 -27.247 -18.452 1.00 42.23 83 ASN A N 1
ATOM 674 C CA . ASN A 1 83 ? -14.993 -27.519 -18.128 1.00 45.70 83 ASN A CA 1
ATOM 675 C C . ASN A 1 83 ? -15.371 -28.899 -18.650 1.00 43.35 83 ASN A C 1
ATOM 676 O O . ASN A 1 83 ? -14.970 -29.292 -19.748 1.00 45.22 83 ASN A O 1
ATOM 681 N N . SER A 1 84 ? -16.138 -29.647 -17.850 1.00 47.83 84 SER A N 1
ATOM 682 C CA . SER A 1 84 ? -16.498 -31.008 -18.245 1.00 52.14 84 SER A CA 1
ATOM 683 C C . SER A 1 84 ? -17.206 -31.040 -19.594 1.00 50.66 84 SER A C 1
ATOM 684 O O . SER A 1 84 ? -17.061 -32.012 -20.347 1.00 50.52 84 SER A O 1
ATOM 687 N N . ILE A 1 85 ? -17.967 -29.990 -19.917 1.00 45.73 85 ILE A N 1
ATOM 688 C CA . ILE A 1 85 ? -18.646 -29.898 -21.208 1.00 46.81 85 ILE A CA 1
ATOM 689 C C . ILE A 1 85 ? -17.645 -29.833 -22.355 1.00 46.72 85 ILE A C 1
ATOM 690 O O . ILE A 1 85 ? -17.902 -30.352 -23.449 1.00 40.12 85 ILE A O 1
ATOM 695 N N . LEU A 1 86 ? -16.493 -29.196 -22.132 1.00 42.40 86 LEU A N 1
ATOM 696 C CA . LEU A 1 86 ? -15.576 -28.873 -23.214 1.00 42.84 86 LEU A CA 1
ATOM 697 C C . LEU A 1 86 ? -14.280 -29.670 -23.202 1.00 42.23 86 LEU A C 1
ATOM 698 O O . LEU A 1 86 ? -13.608 -29.722 -24.236 1.00 41.40 86 LEU A O 1
ATOM 703 N N . LYS A 1 87 ? -13.933 -30.303 -22.075 1.00 39.74 87 LYS A N 1
ATOM 704 C CA . LYS A 1 87 ? -12.628 -30.936 -21.902 1.00 44.06 87 LYS A CA 1
ATOM 705 C C . LYS A 1 87 ? -12.314 -31.930 -23.017 1.00 46.53 87 LYS A C 1
ATOM 706 O O . LYS A 1 87 ? -11.305 -31.801 -23.720 1.00 44.23 87 LYS A O 1
ATOM 712 N N . ASP A 1 88 ? -13.160 -32.944 -23.180 1.00 45.53 88 ASP A N 1
ATOM 713 C CA . ASP A 1 88 ? -12.913 -33.979 -24.177 1.00 46.31 88 ASP A CA 1
ATOM 714 C C . ASP A 1 88 ? -13.106 -33.469 -25.605 1.00 44.07 88 ASP A C 1
ATOM 715 O O . ASP A 1 88 ? -12.294 -33.803 -26.479 1.00 43.57 88 ASP A O 1
ATOM 720 N N . PRO A 1 89 ? -14.151 -32.677 -25.902 1.00 45.32 89 PRO A N 1
ATOM 721 C CA . PRO A 1 89 ? -14.231 -32.087 -27.251 1.00 43.20 89 PRO A CA 1
ATOM 722 C C . PRO A 1 89 ? -12.999 -31.284 -27.643 1.00 45.32 89 PRO A C 1
ATOM 723 O O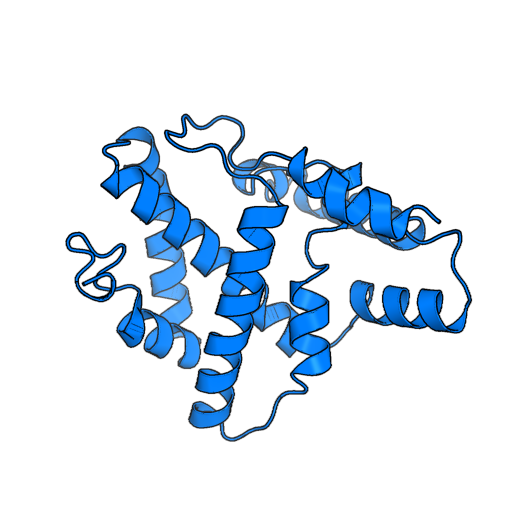 . PRO A 1 89 ? -12.507 -31.415 -28.771 1.00 42.44 89 PRO A O 1
ATOM 727 N N . PHE A 1 90 ? -12.475 -30.451 -26.745 1.00 44.79 90 PHE A N 1
ATOM 728 C CA . PHE A 1 90 ? -11.312 -29.656 -27.118 1.00 43.11 90 PHE A CA 1
ATOM 729 C C . PHE A 1 90 ? -10.075 -30.531 -27.331 1.00 49.18 90 PHE A C 1
ATOM 730 O O . PHE A 1 90 ? -9.252 -30.247 -28.209 1.00 43.83 90 PHE A O 1
ATOM 738 N N . ASN A 1 91 ? -9.921 -31.605 -26.551 1.00 48.39 91 ASN A N 1
ATOM 739 C CA . ASN A 1 91 ? -8.793 -32.501 -26.800 1.00 49.33 91 ASN A CA 1
ATOM 740 C C . ASN A 1 91 ? -8.929 -33.181 -28.157 1.00 42.15 91 ASN A C 1
ATOM 741 O O . ASN A 1 91 ? -7.937 -33.353 -28.871 1.00 45.17 91 ASN A O 1
ATOM 746 N N . ALA A 1 92 ? -10.157 -33.544 -28.539 1.00 43.99 92 ALA A N 1
ATOM 747 C CA . ALA A 1 92 ? -10.392 -34.119 -29.859 1.00 42.62 92 ALA A CA 1
ATOM 748 C C . ALA A 1 92 ? -10.096 -33.109 -30.960 1.00 47.12 92 ALA A C 1
ATOM 749 O O . ALA A 1 92 ? -9.531 -33.458 -32.006 1.00 45.53 92 ALA A O 1
ATOM 751 N N . PHE A 1 93 ? -10.472 -31.847 -30.738 1.00 45.29 93 PHE A N 1
ATOM 752 C CA . PHE A 1 93 ? -10.115 -30.779 -31.666 1.00 43.81 93 PHE A CA 1
ATOM 753 C C . PHE A 1 93 ? -8.600 -30.645 -31.791 1.00 39.30 93 PHE A C 1
ATOM 754 O O . PHE A 1 93 ? -8.059 -30.566 -32.901 1.00 41.23 93 PHE A O 1
ATOM 762 N N . ARG A 1 94 ? -7.897 -30.618 -30.654 1.00 40.35 94 ARG A N 1
ATOM 763 C CA . ARG A 1 94 ? -6.444 -30.499 -30.671 1.00 41.39 94 ARG A CA 1
ATOM 764 C C . ARG A 1 94 ? -5.820 -31.643 -31.461 1.00 44.15 94 ARG A C 1
ATOM 765 O O . ARG A 1 94 ? -4.840 -31.448 -32.188 1.00 40.51 94 ARG A O 1
ATOM 773 N N . GLU A 1 95 ? -6.406 -32.840 -31.366 1.00 42.91 95 GLU A N 1
ATOM 774 C CA . GLU A 1 95 ? -5.884 -33.978 -32.116 1.00 45.67 95 GLU A CA 1
ATOM 775 C C . GLU A 1 95 ? -6.118 -33.817 -33.613 1.00 39.52 95 GLU A C 1
ATOM 776 O O . GLU A 1 95 ? -5.242 -34.154 -34.420 1.00 45.82 95 GLU A O 1
ATOM 782 N N . GLN A 1 96 ? -7.292 -33.312 -34.006 1.00 40.81 96 GLN A N 1
ATOM 783 C CA . GLN A 1 96 ? -7.542 -33.037 -35.418 1.00 44.54 96 GLN A CA 1
ATOM 784 C C . GLN A 1 96 ? -6.556 -32.007 -35.965 1.00 45.65 96 GLN A C 1
ATOM 785 O O . GLN A 1 96 ? -6.091 -32.128 -37.106 1.00 46.22 96 GLN A O 1
ATOM 791 N N . ILE A 1 97 ? -6.214 -30.989 -35.166 1.00 44.63 97 ILE A N 1
ATOM 792 C CA . ILE A 1 97 ? -5.258 -29.980 -35.623 1.00 39.60 97 ILE A CA 1
ATOM 793 C C . ILE A 1 97 ? -3.883 -30.600 -35.830 1.00 40.57 97 ILE A C 1
ATOM 794 O O . ILE A 1 97 ? -3.239 -30.398 -36.868 1.00 41.13 97 ILE A O 1
ATOM 799 N N . LYS A 1 98 ? -3.406 -31.349 -34.829 1.00 41.49 98 LYS A N 1
ATOM 800 C CA . LYS A 1 98 ? -2.122 -32.039 -34.941 1.00 41.77 98 LYS A CA 1
ATOM 801 C C . LYS A 1 98 ? -2.022 -32.837 -36.234 1.00 49.11 98 LYS A C 1
ATOM 802 O O . LYS A 1 98 ? -0.990 -32.808 -36.915 1.00 46.37 98 LYS A O 1
ATOM 808 N N . ASN A 1 99 ? -3.094 -33.548 -36.594 1.00 50.35 99 ASN A N 1
ATOM 809 C CA . ASN A 1 99 ? -3.056 -34.442 -37.744 1.00 53.98 99 ASN A CA 1
ATOM 810 C C . ASN A 1 99 ? -2.952 -33.697 -39.065 1.00 57.35 99 ASN A C 1
ATOM 811 O O . ASN A 1 99 ? -2.608 -34.312 -40.082 1.00 63.58 99 ASN A O 1
ATOM 816 N N . SER A 1 100 ? -3.229 -32.398 -39.076 1.00 57.79 100 SER A N 1
ATOM 817 C CA . SER A 1 100 ? -3.286 -31.634 -40.309 1.00 60.54 100 SER A CA 1
ATOM 818 C C . SER A 1 100 ? -2.233 -30.544 -40.418 1.00 57.98 100 SER A C 1
ATOM 819 O O . SER A 1 100 ? -2.117 -29.935 -41.485 1.00 63.86 100 SER A O 1
ATOM 822 N N . LEU A 1 101 ? -1.448 -30.299 -39.367 1.00 60.20 101 LEU A N 1
ATOM 823 C CA . LEU A 1 101 ? -0.679 -29.060 -39.279 1.00 66.64 101 LEU A CA 1
ATOM 824 C C . LEU A 1 101 ? 0.424 -28.995 -40.329 1.00 68.13 101 LEU A C 1
ATOM 825 O O . LEU A 1 101 ? 0.435 -28.100 -41.184 1.00 72.48 101 LEU A O 1
ATOM 830 N N . PHE A 1 102 ? 1.371 -29.924 -40.272 1.00 66.22 102 PHE A N 1
ATOM 831 C CA . PHE A 1 102 ? 2.572 -29.855 -41.105 1.00 72.05 102 PHE A CA 1
ATOM 832 C C . PHE A 1 102 ? 2.402 -30.650 -42.394 1.00 76.23 102 PHE A C 1
ATOM 833 O O . PHE A 1 102 ? 3.191 -31.532 -42.729 1.00 74.63 102 PHE A O 1
ATOM 841 N N . ASP A 1 103 ? 1.351 -30.300 -43.138 1.00 80.94 103 ASP A N 1
ATOM 842 C CA . ASP A 1 103 ? 0.903 -31.103 -44.267 1.00 81.97 103 ASP A CA 1
ATOM 843 C C . ASP A 1 103 ? 1.864 -31.070 -45.449 1.00 80.14 103 ASP A C 1
ATOM 844 O O . ASP A 1 103 ? 1.764 -31.932 -46.328 1.00 81.56 103 ASP A O 1
ATOM 849 N N . ASN A 1 104 ? 2.799 -30.107 -45.495 1.00 73.25 104 ASN A N 1
ATOM 850 C CA . ASN A 1 104 ? 3.558 -29.835 -46.712 1.00 72.20 104 ASN A CA 1
ATOM 851 C C . ASN A 1 104 ? 5.044 -29.627 -46.388 1.00 73.25 104 ASN A C 1
ATOM 852 O O . ASN A 1 104 ? 5.594 -28.540 -46.541 1.00 75.07 104 ASN A O 1
ATOM 857 N N . LEU A 1 105 ? 5.718 -30.691 -45.971 1.00 74.65 105 LEU A N 1
ATOM 858 C CA . LEU A 1 105 ? 7.117 -30.647 -45.574 1.00 71.00 105 LEU A CA 1
ATOM 859 C C . LEU A 1 105 ? 7.893 -31.780 -46.223 1.00 76.19 105 LEU A C 1
ATOM 860 O O . LEU A 1 105 ? 7.308 -32.784 -46.649 1.00 77.80 105 LEU A O 1
ATOM 865 N N . PRO A 1 106 ? 9.218 -31.651 -46.327 1.00 75.42 106 PRO A N 1
ATOM 866 C CA . PRO A 1 106 ? 10.042 -32.803 -46.719 1.00 76.49 106 PRO A CA 1
ATOM 867 C C . PRO A 1 106 ? 9.982 -33.896 -45.662 1.00 79.63 106 PRO A C 1
ATOM 868 O O . PRO A 1 106 ? 10.055 -33.627 -44.460 1.00 78.80 106 PRO A O 1
ATOM 872 N N . ILE A 1 107 ? 9.873 -35.145 -46.128 1.00 81.18 107 ILE A N 1
ATOM 873 C CA . ILE A 1 107 ? 9.417 -36.240 -45.271 1.00 84.04 107 ILE A CA 1
ATOM 874 C C . ILE A 1 107 ? 10.338 -36.454 -44.073 1.00 81.63 107 ILE A C 1
ATOM 875 O O . ILE A 1 107 ? 9.869 -36.792 -42.978 1.00 79.03 107 ILE A O 1
ATOM 880 N N . THR A 1 108 ? 11.649 -36.258 -44.243 1.00 79.58 108 THR A N 1
ATOM 881 C CA . THR A 1 108 ? 12.546 -36.349 -43.094 1.00 80.62 108 THR A CA 1
ATOM 882 C C . THR A 1 108 ? 12.207 -35.287 -42.054 1.00 78.68 108 THR A C 1
ATOM 883 O O . THR A 1 108 ? 12.281 -35.539 -40.845 1.00 73.82 108 THR A O 1
ATOM 887 N N . LEU A 1 109 ? 11.819 -34.093 -42.510 1.00 76.70 109 LEU A N 1
A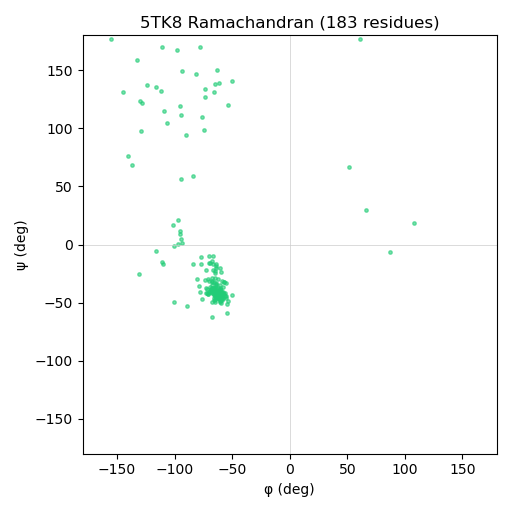TOM 888 C CA . LEU A 1 109 ? 11.417 -33.033 -41.596 1.00 72.74 109 LEU A CA 1
ATOM 889 C C . LEU A 1 109 ? 9.999 -33.251 -41.078 1.00 65.54 109 LEU A C 1
ATOM 890 O O . LEU A 1 109 ? 9.732 -33.047 -39.889 1.00 63.60 109 LEU A O 1
ATOM 895 N N . SER A 1 110 ? 9.082 -33.676 -41.952 1.00 69.87 110 SER A N 1
ATOM 896 C CA . SER A 1 110 ? 7.697 -33.864 -41.529 1.00 71.49 110 SER A CA 1
ATOM 897 C C . SER A 1 110 ? 7.577 -34.990 -40.510 1.00 66.94 110 SER A C 1
ATOM 898 O O . SER A 1 110 ? 6.788 -34.895 -39.563 1.00 62.86 110 SER A O 1
ATOM 901 N N . ASP A 1 111 ? 8.351 -36.063 -40.682 1.00 68.15 111 ASP A N 1
ATOM 902 C CA . ASP A 1 111 ? 8.325 -37.142 -39.700 1.00 70.66 111 ASP A CA 1
ATOM 903 C C . ASP A 1 111 ? 8.889 -36.679 -38.362 1.00 64.61 111 ASP A C 1
ATOM 904 O O . ASP A 1 111 ? 8.360 -37.033 -37.301 1.00 60.17 111 ASP A O 1
ATOM 909 N N . THR A 1 112 ? 9.958 -35.880 -38.389 1.00 63.69 112 THR A N 1
ATOM 910 C CA . THR A 1 112 ? 10.510 -35.354 -37.146 1.00 60.79 112 THR A CA 1
ATOM 911 C C . THR A 1 112 ? 9.487 -34.498 -36.405 1.00 54.39 112 THR A C 1
ATOM 912 O O . THR A 1 112 ? 9.374 -34.579 -35.177 1.00 53.17 112 THR A O 1
ATOM 916 N N . LEU A 1 113 ? 8.719 -33.685 -37.134 1.00 52.52 113 LEU A N 1
ATOM 917 C CA . LEU A 1 113 ? 7.705 -32.851 -36.493 1.00 50.88 113 LEU A CA 1
ATOM 918 C C . LEU A 1 113 ? 6.523 -33.681 -36.002 1.00 50.46 113 LEU A C 1
ATOM 919 O O . LEU A 1 113 ? 5.990 -33.434 -34.912 1.00 41.47 113 LEU A O 1
ATOM 924 N N . SER A 1 114 ? 6.080 -34.654 -36.799 1.00 51.41 114 SER A N 1
ATOM 925 C CA . SER A 1 114 ? 5.039 -35.560 -36.325 1.00 53.47 114 SER A CA 1
ATOM 926 C C . SER A 1 114 ? 5.507 -36.321 -35.095 1.00 42.31 114 SER A C 1
ATOM 927 O O . SER A 1 114 ? 4.732 -36.539 -34.157 1.00 45.02 114 SER A O 1
ATOM 930 N N . THR A 1 115 ? 6.785 -36.703 -35.072 1.00 46.04 115 THR A N 1
ATOM 931 C CA . THR A 1 115 ? 7.343 -37.380 -33.907 1.00 44.89 115 THR A CA 1
ATOM 932 C C . THR A 1 115 ? 7.219 -36.525 -32.657 1.00 47.86 115 THR A C 1
ATOM 933 O O . THR A 1 115 ? 6.862 -37.030 -31.586 1.00 48.74 115 THR A O 1
ATOM 937 N N . ILE A 1 116 ? 7.495 -35.222 -32.775 1.00 40.43 116 ILE A N 1
ATOM 938 C CA . ILE A 1 116 ? 7.428 -34.341 -31.613 1.00 40.11 116 ILE A CA 1
ATOM 939 C C . ILE A 1 116 ? 5.987 -34.187 -31.139 1.00 39.86 116 ILE A C 1
ATOM 940 O O . ILE A 1 116 ? 5.682 -34.358 -29.954 1.00 41.28 116 ILE A O 1
ATOM 945 N N . LEU A 1 117 ? 5.075 -33.876 -32.062 1.00 42.80 117 LEU A N 1
ATOM 946 C CA . LEU A 1 117 ? 3.707 -33.558 -31.668 1.00 44.32 117 LEU A CA 1
ATOM 947 C C . LEU A 1 117 ? 2.976 -34.768 -31.098 1.00 49.89 117 LEU A C 1
ATOM 948 O O . LEU A 1 117 ? 2.112 -34.612 -30.225 1.00 49.98 117 LEU A O 1
ATOM 953 N N . ASN A 1 118 ? 3.314 -35.970 -31.567 1.00 42.13 118 ASN A N 1
ATOM 954 C CA . ASN A 1 118 ? 2.682 -37.211 -31.132 1.00 45.85 118 ASN A CA 1
ATOM 955 C C . ASN A 1 118 ? 3.536 -37.990 -30.133 1.00 44.22 118 ASN A C 1
ATOM 956 O O . ASN A 1 118 ? 3.295 -39.185 -29.926 1.00 49.83 118 ASN A O 1
ATOM 961 N N . ASN A 1 119 ? 4.523 -37.343 -29.518 1.00 44.85 119 ASN A N 1
ATOM 962 C CA . ASN A 1 119 ? 5.402 -37.991 -28.548 1.00 45.90 119 ASN A CA 1
ATOM 963 C C . ASN A 1 119 ? 4.587 -38.655 -27.447 1.00 48.37 119 ASN A C 1
ATOM 964 O O . ASN A 1 119 ? 3.820 -37.990 -26.749 1.00 49.18 119 ASN A O 1
ATOM 969 N N . ASN A 1 120 ? 4.738 -39.973 -27.298 1.00 43.46 120 ASN A N 1
ATOM 970 C CA . ASN A 1 120 ? 4.042 -40.692 -26.240 1.00 41.52 120 ASN A CA 1
ATOM 971 C C . ASN A 1 120 ? 4.919 -40.905 -25.013 1.00 42.10 120 ASN A C 1
ATOM 972 O O . ASN A 1 120 ? 4.641 -41.797 -24.202 1.00 44.15 120 ASN A O 1
ATOM 977 N N . ASP A 1 121 ? 5.968 -40.103 -24.847 1.00 38.14 121 ASP A N 1
ATOM 978 C CA . ASP A 1 121 ? 6.771 -40.187 -23.634 1.00 33.90 121 ASP A CA 1
ATOM 979 C C . ASP A 1 121 ? 6.009 -39.508 -22.510 1.00 39.90 121 ASP A C 1
ATOM 980 O O . ASP A 1 121 ? 5.869 -38.277 -22.493 1.00 37.34 121 ASP A O 1
ATOM 985 N N . LEU A 1 122 ? 5.523 -40.309 -21.563 1.00 35.20 122 LEU A N 1
ATOM 986 C CA . LEU A 1 122 ? 4.662 -39.778 -20.516 1.00 36.89 122 LEU A CA 1
ATOM 987 C C . LEU A 1 122 ? 5.413 -38.835 -19.588 1.00 33.74 122 LEU A C 1
ATOM 988 O O . LEU A 1 122 ? 4.815 -37.898 -19.039 1.00 35.50 122 LEU A O 1
ATOM 993 N N . GLU A 1 123 ? 6.705 -39.082 -19.378 1.00 34.25 123 GLU A N 1
ATOM 994 C CA . GLU A 1 123 ? 7.462 -38.251 -18.458 1.00 32.04 123 GLU A CA 1
ATOM 995 C C . GLU A 1 123 ? 7.726 -36.884 -19.063 1.00 34.76 123 GLU A C 1
ATOM 996 O O . GLU A 1 123 ? 7.622 -35.869 -18.370 1.00 34.97 123 GLU A O 1
ATOM 1002 N N . ILE A 1 124 ? 8.066 -36.845 -20.354 1.00 31.18 124 ILE A N 1
ATOM 1003 C CA . ILE A 1 124 ? 8.274 -35.558 -21.015 1.00 28.61 124 ILE A CA 1
ATOM 1004 C C . ILE A 1 124 ? 6.980 -34.756 -21.020 1.00 29.53 124 ILE A C 1
ATOM 1005 O O . ILE A 1 124 ? 6.988 -33.546 -20.747 1.00 32.50 124 ILE A O 1
ATOM 1010 N N . GLN A 1 125 ? 5.846 -35.414 -21.303 1.00 31.54 125 GLN A N 1
ATOM 1011 C CA . GLN A 1 125 ? 4.552 -34.732 -21.273 1.00 31.63 125 GLN A CA 1
ATOM 1012 C C . GLN A 1 125 ? 4.284 -34.128 -19.905 1.00 34.10 125 GLN A C 1
ATOM 1013 O O . GLN A 1 125 ? 3.801 -32.992 -19.792 1.00 32.44 125 GLN A O 1
ATOM 1019 N N . GLU A 1 126 ? 4.620 -34.868 -18.858 1.00 29.97 126 GLU A N 1
ATOM 1020 C CA . GLU A 1 126 ? 4.388 -34.426 -17.492 1.00 29.84 126 GLU A CA 1
ATOM 1021 C C . GLU A 1 126 ? 5.301 -33.270 -17.096 1.00 32.06 126 GLU A C 1
ATOM 1022 O O . GLU A 1 126 ? 4.848 -32.326 -16.431 1.00 34.38 126 GLU A O 1
ATOM 1028 N N . ILE A 1 127 ? 6.582 -33.314 -17.485 1.00 31.45 127 ILE A N 1
ATOM 1029 C CA . ILE A 1 127 ? 7.476 -32.198 -17.169 1.00 27.93 127 ILE A CA 1
ATOM 1030 C C . ILE A 1 127 ? 6.948 -30.910 -17.791 1.00 30.31 127 ILE A C 1
ATOM 1031 O O . ILE A 1 127 ? 6.921 -29.854 -17.147 1.00 30.92 127 ILE A O 1
ATOM 1036 N N . VAL A 1 128 ? 6.542 -30.974 -19.061 1.00 30.00 128 VAL A N 1
ATOM 1037 C CA . VAL A 1 128 ? 6.086 -29.738 -19.710 1.00 26.76 128 VAL A CA 1
ATOM 1038 C C . VAL A 1 128 ? 4.760 -29.275 -19.133 1.00 31.81 128 VAL A C 1
ATOM 1039 O O . VAL A 1 128 ? 4.518 -28.064 -19.021 1.00 29.08 128 VAL A O 1
ATOM 1043 N N A GLU A 1 129 ? 3.874 -30.202 -18.752 0.50 30.62 129 GLU A N 1
ATOM 1044 N N B GLU A 1 129 ? 3.876 -30.207 -18.752 0.50 30.62 129 GLU A N 1
ATOM 1045 C CA A GLU A 1 129 ? 2.653 -29.781 -18.072 0.50 31.54 129 GLU A CA 1
ATOM 1046 C CA B GLU A 1 129 ? 2.648 -29.802 -18.073 0.50 31.55 129 GLU A CA 1
ATOM 1047 C C A GLU A 1 129 ? 2.981 -29.053 -16.775 0.50 32.05 129 GLU A C 1
ATOM 1048 C C B GLU A 1 129 ? 2.968 -29.069 -16.774 0.50 32.05 129 GLU A C 1
ATOM 1049 O O A GLU A 1 129 ? 2.377 -28.020 -16.460 0.50 30.27 129 GLU A O 1
ATOM 1050 O O B GLU A 1 129 ? 2.348 -28.046 -16.457 0.50 30.32 129 GLU A O 1
ATOM 1061 N N . HIS A 1 130 ? 3.971 -29.550 -16.032 1.00 29.98 130 HIS A N 1
ATOM 1062 C CA . HIS A 1 130 ? 4.380 -28.862 -14.814 1.00 29.61 130 HIS A CA 1
ATOM 1063 C C . HIS A 1 130 ? 5.003 -27.505 -15.126 1.00 30.16 130 HIS A C 1
ATOM 1064 O O . HIS A 1 130 ? 4.705 -26.512 -14.450 1.00 32.57 130 HIS A O 1
ATOM 1071 N N . ALA A 1 131 ? 5.828 -27.441 -16.175 1.00 28.31 131 ALA A N 1
ATOM 1072 C CA . ALA A 1 131 ? 6.405 -26.172 -16.613 1.00 28.49 131 ALA A CA 1
ATOM 1073 C C . ALA A 1 131 ? 5.321 -25.177 -16.991 1.00 30.70 131 ALA A C 1
ATOM 1074 O O . ALA A 1 131 ? 5.449 -23.977 -16.702 1.00 29.27 131 ALA A O 1
ATOM 1076 N N . ASP A 1 132 ? 4.265 -25.649 -17.671 1.00 30.05 132 ASP A N 1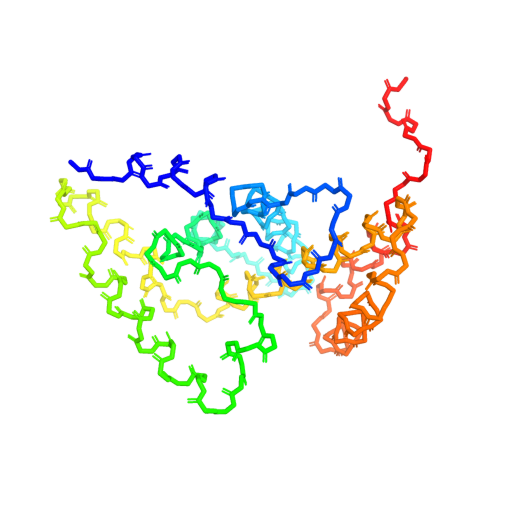
ATOM 1077 C CA . ASP A 1 132 ? 3.159 -24.761 -18.035 1.00 30.96 132 ASP A CA 1
ATOM 1078 C C . ASP A 1 132 ? 2.520 -24.160 -16.798 1.00 32.46 132 ASP A C 1
ATOM 1079 O O . ASP A 1 132 ? 2.173 -22.970 -16.774 1.00 31.49 132 ASP A O 1
ATOM 1084 N N . HIS A 1 133 ? 2.330 -24.979 -15.763 1.00 28.88 133 HIS A N 1
ATOM 1085 C CA . HIS A 1 133 ? 1.739 -24.457 -14.543 1.00 30.03 133 HIS A CA 1
ATOM 1086 C C . HIS A 1 133 ? 2.673 -23.482 -13.853 1.00 30.05 133 HIS A C 1
ATOM 1087 O O . HIS A 1 133 ? 2.224 -22.447 -13.344 1.00 30.92 133 HIS A O 1
ATOM 1094 N N . VAL A 1 134 ? 3.974 -23.793 -13.810 1.00 28.89 134 VAL A N 1
ATOM 1095 C CA . VAL A 1 134 ? 4.928 -22.854 -13.226 1.00 28.68 134 VAL A CA 1
ATOM 1096 C C . VAL A 1 134 ? 4.894 -21.524 -13.967 1.00 28.90 134 VAL A C 1
ATOM 1097 O O . VAL A 1 134 ? 4.892 -20.452 -13.354 1.00 30.52 134 VAL A O 1
ATOM 1101 N N . ASP A 1 135 ? 4.882 -21.570 -15.299 1.00 27.90 135 ASP A N 1
ATOM 1102 C CA . ASP A 1 135 ? 4.880 -20.323 -16.054 1.00 27.01 135 ASP A CA 1
ATOM 1103 C C . ASP A 1 135 ? 3.627 -19.506 -15.782 1.00 30.17 135 ASP A C 1
ATOM 1104 O O . ASP A 1 135 ? 3.701 -18.278 -15.626 1.00 30.02 135 ASP A O 1
ATOM 1109 N N . ALA A 1 136 ? 2.463 -20.157 -15.750 1.00 27.12 136 ALA A N 1
ATOM 1110 C CA . ALA A 1 136 ? 1.238 -19.422 -15.465 1.00 27.40 136 ALA A CA 1
ATOM 1111 C C . ALA A 1 136 ? 1.307 -18.791 -14.084 1.00 30.22 136 ALA A C 1
ATOM 1112 O O . ALA A 1 136 ? 0.883 -17.646 -13.887 1.00 28.85 136 ALA A O 1
ATOM 1114 N N . TYR A 1 137 ? 1.871 -19.516 -13.119 1.00 28.64 137 TYR A N 1
ATOM 1115 C CA . TYR A 1 137 ? 2.059 -18.941 -11.792 1.00 29.84 137 TYR A CA 1
ATOM 1116 C C . TYR A 1 137 ? 3.001 -17.741 -11.835 1.00 27.89 137 TYR A C 1
ATOM 1117 O O . TYR A 1 137 ? 2.717 -16.696 -11.236 1.00 28.52 137 TYR A O 1
ATOM 1126 N N . CYS A 1 138 ? 4.114 -17.869 -12.556 1.00 29.71 138 CYS A N 1
ATOM 1127 C CA . CYS A 1 138 ? 5.066 -16.770 -12.660 1.00 28.98 138 CYS A CA 1
ATOM 1128 C C . CYS A 1 138 ? 4.426 -15.532 -13.269 1.00 29.31 138 CYS A C 1
ATOM 1129 O O . CYS A 1 138 ? 4.645 -14.413 -12.789 1.00 29.87 138 CYS A O 1
ATOM 1132 N N . LYS A 1 139 ? 3.647 -15.709 -14.341 1.00 27.37 139 LYS A N 1
ATOM 1133 C CA . LYS A 1 139 ? 2.960 -14.565 -14.933 1.00 29.93 139 LYS A CA 1
ATOM 1134 C C . LYS A 1 139 ? 2.045 -13.899 -13.917 1.00 27.93 139 LYS A C 1
ATOM 1135 O O . LYS A 1 139 ? 2.020 -12.665 -13.805 1.00 29.34 139 LYS A O 1
ATOM 1141 N N . SER A 1 140 ? 1.302 -14.702 -13.148 1.00 27.92 140 SER A N 1
ATOM 1142 C CA . SER A 1 140 ? 0.404 -14.126 -12.158 1.00 30.34 140 SER A CA 1
ATOM 1143 C C . SER A 1 140 ? 1.186 -13.372 -11.090 1.00 29.34 140 SER A C 1
ATOM 1144 O O . SER A 1 140 ? 0.727 -12.322 -10.619 1.00 29.82 140 SER A O 1
ATOM 1147 N N . CYS A 1 141 ? 2.381 -13.863 -10.737 1.00 28.01 141 CYS A N 1
ATOM 1148 C CA . CYS A 1 141 ? 3.243 -13.156 -9.791 1.00 27.56 141 CYS A CA 1
ATOM 1149 C C . CYS A 1 141 ? 3.705 -11.829 -10.348 1.00 26.64 141 CYS A C 1
ATOM 1150 O O . CYS A 1 141 ? 3.762 -10.836 -9.616 1.00 29.15 141 CYS A O 1
ATOM 1153 N N . ILE A 1 142 ? 4.102 -11.807 -11.625 1.00 27.91 142 ILE A N 1
ATOM 1154 C CA . ILE A 1 142 ? 4.554 -10.548 -12.214 1.00 25.53 142 ILE A CA 1
ATOM 1155 C C . ILE A 1 142 ? 3.407 -9.560 -12.284 1.00 26.03 142 ILE A C 1
ATOM 1156 O O . ILE A 1 142 ? 3.574 -8.384 -11.938 1.00 28.22 142 ILE A O 1
ATOM 1161 N N . GLU A 1 143 ? 2.212 -10.009 -12.699 1.00 25.84 143 GLU A N 1
ATOM 1162 C CA . GLU A 1 143 ? 1.091 -9.066 -12.760 1.00 24.41 143 GLU A CA 1
ATOM 1163 C C . GLU A 1 143 ? 0.781 -8.488 -11.384 1.00 26.75 143 GLU A C 1
ATOM 1164 O O . GLU A 1 143 ? 0.616 -7.274 -11.238 1.00 25.70 143 GLU A O 1
ATOM 1170 N N . VAL A 1 144 ? 0.705 -9.339 -10.356 1.00 27.18 144 VAL A N 1
ATOM 1171 C CA . VAL A 1 144 ? 0.471 -8.823 -9.004 1.00 26.08 144 VAL A CA 1
ATOM 1172 C C . VAL A 1 144 ? 1.579 -7.855 -8.588 1.00 28.97 144 VAL A C 1
ATOM 1173 O O . VAL A 1 144 ? 1.313 -6.798 -7.997 1.00 28.64 144 VAL A O 1
ATOM 1177 N N . HIS A 1 145 ? 2.833 -8.188 -8.915 1.00 27.05 145 HIS A N 1
ATOM 1178 C CA . HIS A 1 145 ? 3.963 -7.310 -8.632 1.00 28.50 145 HIS A CA 1
ATOM 1179 C C . HIS A 1 145 ? 3.802 -5.935 -9.276 1.00 30.73 145 HIS A C 1
ATOM 1180 O O . HIS A 1 145 ? 4.144 -4.912 -8.665 1.00 29.82 145 HIS A O 1
ATOM 1187 N N . ARG A 1 146 ? 3.314 -5.893 -10.524 1.00 27.36 146 ARG A N 1
ATOM 1188 C CA . ARG A 1 146 ? 3.038 -4.624 -11.202 1.00 28.63 146 ARG A CA 1
ATOM 1189 C C . ARG A 1 146 ? 1.941 -3.814 -10.532 1.00 29.96 146 ARG A C 1
ATOM 1190 O O . ARG A 1 146 ? 1.814 -2.615 -10.814 1.00 32.56 146 ARG A O 1
ATOM 1198 N N . GLY A 1 147 ? 1.140 -4.434 -9.675 1.00 27.19 147 GLY A N 1
ATOM 1199 C CA . GLY A 1 147 ? 0.031 -3.784 -9.032 1.00 28.94 147 GLY A CA 1
ATOM 1200 C C . GLY A 1 147 ? -1.317 -4.214 -9.529 1.00 29.84 147 GLY A C 1
ATOM 1201 O O . GLY A 1 147 ? -2.300 -3.492 -9.299 1.00 28.62 147 GLY A O 1
ATOM 1202 N N . ASN A 1 148 ? -1.406 -5.357 -10.203 1.00 27.38 148 ASN A N 1
ATOM 1203 C CA . ASN A 1 148 ? -2.654 -5.797 -10.834 1.00 28.84 148 ASN A CA 1
ATOM 1204 C C . ASN A 1 148 ? -3.447 -6.632 -9.841 1.00 28.52 148 ASN A C 1
ATOM 1205 O O . ASN A 1 148 ? -3.277 -7.848 -9.743 1.00 29.46 148 ASN A O 1
ATOM 1210 N N . LYS A 1 149 ? -4.365 -5.974 -9.121 1.00 29.56 149 LYS A N 1
ATOM 1211 C CA . LYS A 1 149 ? -5.143 -6.682 -8.116 1.00 32.00 149 LYS A CA 1
ATOM 1212 C C . LYS A 1 149 ? -6.055 -7.744 -8.720 1.00 28.69 149 LYS A C 1
ATOM 1213 O O . LYS A 1 149 ? -6.404 -8.708 -8.028 1.00 32.89 149 LYS A O 1
ATOM 1219 N N . ASP A 1 150 ? -6.442 -7.610 -9.997 1.00 27.41 150 ASP A N 1
ATOM 1220 C CA . ASP A 1 150 ? -7.269 -8.641 -10.615 1.00 32.11 150 ASP A CA 1
ATOM 1221 C C . ASP A 1 150 ? -6.548 -9.978 -10.702 1.00 31.32 150 ASP A C 1
ATOM 1222 O O . ASP A 1 150 ? -7.206 -11.009 -10.878 1.00 31.65 150 ASP A O 1
ATOM 1227 N N . PHE A 1 151 ? -5.219 -9.995 -10.590 1.00 28.27 151 PHE A N 1
ATOM 1228 C CA . PHE A 1 151 ? -4.503 -11.265 -10.643 1.00 27.13 151 PHE A CA 1
ATOM 1229 C C . PHE A 1 151 ? -4.255 -11.877 -9.269 1.00 29.95 151 PHE A C 1
ATOM 1230 O O . PHE A 1 151 ? -3.681 -12.970 -9.182 1.00 32.10 151 PHE A O 1
ATOM 1238 N N . ILE A 1 152 ? -4.710 -11.239 -8.192 1.00 29.15 152 ILE A N 1
ATOM 1239 C CA . ILE A 1 152 ? -4.439 -11.799 -6.869 1.00 27.75 152 ILE A CA 1
ATOM 1240 C C . ILE A 1 152 ? -5.136 -13.146 -6.704 1.00 31.68 152 ILE A C 1
ATOM 1241 O O . ILE A 1 152 ? -4.531 -14.120 -6.240 1.00 31.77 152 ILE A O 1
ATOM 1246 N N . SER A 1 153 ? -6.402 -13.236 -7.119 1.00 31.99 153 SER A N 1
ATOM 1247 C CA . SER A 1 153 ? -7.130 -14.494 -6.977 1.00 32.71 153 SER A CA 1
ATOM 1248 C C . SER A 1 153 ? -6.601 -15.556 -7.934 1.00 36.18 153 SER A C 1
ATOM 1249 O O . SER A 1 153 ? -6.642 -16.752 -7.618 1.00 35.60 153 SER A O 1
ATOM 1252 N N . ILE A 1 154 ? -6.106 -15.135 -9.102 1.00 31.63 154 ILE A N 1
ATOM 1253 C CA . ILE A 1 154 ? -5.466 -16.059 -10.030 1.00 29.43 154 ILE A CA 1
ATOM 1254 C C . ILE A 1 154 ? -4.179 -16.600 -9.428 1.00 31.13 154 ILE A C 1
ATOM 1255 O O . ILE A 1 154 ? -3.913 -17.810 -9.460 1.00 31.44 154 ILE A O 1
ATOM 1260 N N . GLN A 1 155 ? -3.351 -15.708 -8.886 1.00 28.57 155 GLN A N 1
ATOM 1261 C CA . GLN A 1 155 ? -2.116 -16.141 -8.243 1.00 31.73 155 GLN A CA 1
ATOM 1262 C C . GLN A 1 155 ? -2.399 -17.095 -7.088 1.00 33.82 155 GLN A C 1
ATOM 1263 O O . GLN A 1 155 ? -1.668 -18.079 -6.888 1.00 33.91 155 GLN A O 1
ATOM 1269 N N . ARG A 1 156 ? -3.457 -16.822 -6.320 1.00 35.36 156 ARG A N 1
ATOM 1270 C CA . ARG A 1 156 ? -3.806 -17.690 -5.195 1.00 35.49 156 ARG A CA 1
ATOM 1271 C C . ARG A 1 156 ? -4.197 -19.080 -5.681 1.00 37.59 156 ARG A C 1
ATOM 1272 O O . ARG A 1 156 ? -3.724 -20.091 -5.148 1.00 38.59 156 ARG A O 1
ATOM 1280 N N . SER A 1 157 ? -5.019 -19.150 -6.729 1.00 33.05 157 SER A N 1
ATOM 1281 C CA . SER A 1 157 ? -5.464 -20.436 -7.247 1.00 34.21 157 SER A CA 1
ATOM 1282 C C . SER A 1 157 ? -4.295 -21.243 -7.807 1.00 39.32 157 SER A C 1
ATOM 1283 O O . SER A 1 157 ? -4.137 -22.435 -7.505 1.00 39.69 157 SER A O 1
ATOM 1286 N N . LEU A 1 158 ? -3.466 -20.604 -8.632 1.00 32.94 158 LEU A N 1
ATOM 1287 C CA . LEU A 1 158 ? -2.328 -21.300 -9.229 1.00 35.95 158 LEU A CA 1
ATOM 1288 C C . LEU A 1 158 ? -1.304 -21.697 -8.173 1.00 33.36 158 LEU A C 1
ATOM 1289 O O . LEU A 1 158 ? -0.678 -22.763 -8.273 1.00 35.31 158 LEU A O 1
ATOM 1294 N N . GLY A 1 159 ? -1.107 -20.840 -7.170 1.00 33.32 159 GLY A N 1
ATOM 1295 C CA . GLY A 1 159 ? -0.145 -21.141 -6.131 1.00 33.33 159 GLY A CA 1
ATOM 1296 C C . GLY A 1 159 ? -0.606 -22.295 -5.263 1.00 33.62 159 GLY A C 1
ATOM 1297 O O . GLY A 1 159 ? 0.206 -23.116 -4.835 1.00 36.75 159 GLY A O 1
ATOM 1298 N N . ASP A 1 160 ? -1.910 -22.368 -5.001 1.00 33.74 160 ASP A N 1
ATOM 1299 C CA . ASP A 1 160 ? -2.458 -23.488 -4.237 1.00 36.38 160 ASP A CA 1
ATOM 1300 C C . ASP A 1 160 ? -2.236 -24.806 -4.964 1.00 37.78 160 ASP A C 1
ATOM 1301 O O . ASP A 1 160 ? -1.836 -25.811 -4.357 1.00 40.24 160 ASP A O 1
ATOM 1306 N N . LYS A 1 161 ? -2.512 -24.833 -6.269 1.00 37.47 161 LYS A N 1
ATOM 1307 C CA . LYS A 1 161 ? -2.285 -26.053 -7.032 1.00 35.33 161 LYS A CA 1
ATOM 1308 C C . LYS A 1 161 ? -0.803 -26.396 -7.089 1.00 35.55 161 LYS A C 1
ATOM 1309 O O . LYS A 1 161 ? -0.424 -27.569 -6.984 1.00 37.29 161 LYS A O 1
ATOM 1315 N N . LEU A 1 162 ? 0.048 -25.389 -7.280 1.00 37.17 162 LEU A N 1
ATOM 1316 C CA . LEU A 1 162 ? 1.487 -25.630 -7.277 1.00 35.07 162 LEU A CA 1
ATOM 1317 C C . LEU A 1 162 ? 1.930 -26.240 -5.954 1.00 36.69 162 LEU A C 1
ATOM 1318 O O . LEU A 1 162 ? 2.672 -27.232 -5.931 1.00 37.58 162 LEU A O 1
ATOM 1323 N N . ASP A 1 163 ? 1.473 -25.665 -4.838 1.00 38.55 163 ASP A N 1
ATOM 1324 C CA . ASP A 1 163 ? 1.829 -26.201 -3.527 1.00 38.72 163 ASP A CA 1
ATOM 1325 C C . ASP A 1 163 ? 1.434 -27.666 -3.405 1.00 38.72 163 ASP A C 1
ATOM 1326 O O . ASP A 1 163 ? 2.216 -28.479 -2.900 1.00 42.77 163 ASP A O 1
ATOM 1331 N N . ASN A 1 164 ? 0.223 -28.022 -3.860 1.00 37.15 164 ASN A N 1
ATOM 1332 C CA . ASN A 1 164 ? -0.194 -29.425 -3.830 1.00 36.48 164 ASN A CA 1
ATOM 1333 C C . ASN A 1 164 ? 0.686 -30.282 -4.726 1.00 42.58 164 ASN A C 1
ATOM 1334 O O . ASN A 1 164 ? 0.972 -31.443 -4.403 1.00 41.95 164 ASN A O 1
ATOM 1339 N N . LEU A 1 165 ? 1.117 -29.737 -5.869 1.00 37.71 165 LEU A N 1
ATOM 1340 C CA . LEU A 1 165 ? 1.995 -30.506 -6.745 1.00 36.33 165 LEU A CA 1
ATOM 1341 C C . LEU A 1 165 ? 3.338 -30.781 -6.080 1.00 39.37 165 LEU A C 1
ATOM 1342 O O . LEU A 1 165 ? 3.878 -31.888 -6.205 1.00 38.60 165 LEU A O 1
ATOM 1347 N N . THR A 1 166 ? 3.888 -29.797 -5.355 1.00 36.59 166 THR A N 1
ATOM 1348 C CA . THR A 1 166 ? 5.202 -29.983 -4.741 1.00 34.33 166 THR A CA 1
ATOM 1349 C C . THR A 1 166 ? 5.197 -31.080 -3.681 1.00 36.13 166 THR A C 1
ATOM 1350 O O . THR A 1 166 ? 6.269 -31.594 -3.341 1.00 42.65 166 THR A O 1
ATOM 1354 N N . LYS A 1 167 ? 4.024 -31.437 -3.149 1.00 38.53 167 LYS A N 1
ATOM 1355 C CA . LYS A 1 167 ? 3.949 -32.529 -2.183 1.00 41.91 167 LYS A CA 1
ATOM 1356 C C . LYS A 1 167 ? 4.150 -33.881 -2.839 1.00 47.71 167 LYS A C 1
ATOM 1357 O O . LYS A 1 167 ? 4.525 -34.843 -2.156 1.00 46.48 167 LYS A O 1
ATOM 1363 N N . GLU A 1 168 ? 3.920 -33.976 -4.147 1.00 40.11 168 GLU A N 1
ATOM 1364 C CA . GLU A 1 168 ? 4.016 -35.243 -4.846 1.00 40.94 168 GLU A CA 1
ATOM 1365 C C . GLU A 1 168 ? 5.195 -35.331 -5.801 1.00 36.54 168 GLU A C 1
ATOM 1366 O O . GLU A 1 168 ? 5.530 -36.441 -6.226 1.00 37.88 168 GLU A O 1
ATOM 1372 N N . TYR A 1 169 ? 5.825 -34.207 -6.146 1.00 32.78 169 TYR A N 1
ATOM 1373 C CA . TYR A 1 169 ? 6.914 -34.168 -7.124 1.00 34.31 169 TYR A CA 1
ATOM 1374 C C . TYR A 1 169 ? 8.096 -33.413 -6.537 1.00 36.43 169 TYR A C 1
ATOM 1375 O O . TYR A 1 169 ? 8.129 -32.169 -6.575 1.00 35.45 169 TYR A O 1
ATOM 1384 N N . PRO A 1 170 ? 9.088 -34.121 -5.994 1.00 32.70 170 PRO A N 1
ATOM 1385 C CA . PRO A 1 170 ? 10.209 -33.435 -5.344 1.00 31.95 170 PRO A CA 1
ATOM 1386 C C . PRO A 1 170 ? 10.952 -32.449 -6.239 1.00 33.55 170 PRO A C 1
ATOM 1387 O O . PRO A 1 170 ? 11.428 -31.429 -5.733 1.00 37.64 170 PRO A O 1
ATOM 1391 N N . TYR A 1 171 ? 11.055 -32.692 -7.551 1.00 34.38 171 TYR A N 1
ATOM 1392 C CA . TYR A 1 171 ? 11.771 -31.717 -8.373 1.00 32.63 171 TYR A CA 1
ATOM 1393 C C . TYR A 1 171 ? 11.014 -30.396 -8.458 1.00 33.58 171 TYR A C 1
ATOM 1394 O O . TYR A 1 171 ? 11.635 -29.332 -8.579 1.00 34.42 171 TYR A O 1
ATOM 1403 N N . LEU A 1 172 ? 9.689 -30.433 -8.354 1.00 33.08 172 LEU A N 1
ATOM 1404 C CA . LEU A 1 172 ? 8.927 -29.185 -8.325 1.00 30.83 172 LEU A CA 1
ATOM 1405 C C . LEU A 1 172 ? 9.108 -28.462 -6.999 1.00 36.35 172 LEU A C 1
ATOM 1406 O O . LEU A 1 172 ? 9.176 -27.227 -6.955 1.00 35.34 172 LEU A O 1
ATOM 1411 N N . LYS A 1 173 ? 9.177 -29.212 -5.899 1.00 37.26 173 LYS A N 1
ATOM 1412 C CA . LYS A 1 173 ? 9.434 -28.579 -4.611 1.00 35.79 173 LYS A CA 1
ATOM 1413 C C . LYS A 1 173 ? 10.799 -27.905 -4.595 1.00 35.10 173 LYS A C 1
ATOM 1414 O O . LYS A 1 173 ? 10.946 -26.791 -4.073 1.00 38.72 173 LYS A O 1
ATOM 1420 N N . GLU A 1 174 ? 11.812 -28.557 -5.173 1.00 34.94 174 GLU A N 1
ATOM 1421 C CA . GLU A 1 174 ? 13.132 -27.945 -5.251 1.00 38.33 174 GLU A CA 1
ATOM 1422 C C . GLU A 1 174 ? 13.103 -26.683 -6.112 1.00 39.06 174 GLU A C 1
ATOM 1423 O O . GLU A 1 174 ? 13.672 -25.653 -5.734 1.00 38.10 174 GLU A O 1
ATOM 1429 N N . PHE A 1 175 ? 12.449 -26.751 -7.274 1.00 35.89 175 PHE A N 1
ATOM 1430 C CA . PHE A 1 175 ? 12.304 -25.561 -8.111 1.00 33.65 175 PHE A CA 1
ATOM 1431 C C . PHE A 1 175 ? 11.653 -24.431 -7.330 1.00 34.38 175 PHE A C 1
ATOM 1432 O O . PHE A 1 175 ? 12.084 -23.272 -7.399 1.00 38.18 175 PHE A O 1
ATOM 1440 N N . GLN A 1 176 ? 10.579 -24.745 -6.611 1.00 33.25 176 GLN A N 1
ATOM 1441 C CA . GLN A 1 176 ? 9.900 -23.720 -5.831 1.00 35.06 176 GLN A CA 1
ATOM 1442 C C . GLN A 1 176 ? 10.846 -23.101 -4.807 1.00 41.06 176 GLN A C 1
ATOM 1443 O O . GLN A 1 176 ? 10.883 -21.874 -4.643 1.00 41.46 176 GLN A O 1
ATOM 1449 N N . ASN A 1 177 ? 11.645 -23.936 -4.132 1.00 41.11 177 ASN A N 1
ATOM 1450 C CA . ASN A 1 177 ? 12.604 -23.423 -3.158 1.00 42.29 177 ASN A CA 1
ATOM 1451 C C . ASN A 1 177 ? 13.696 -22.592 -3.810 1.00 43.92 177 ASN A C 1
ATOM 1452 O O . ASN A 1 177 ? 14.197 -21.644 -3.198 1.00 46.88 177 ASN A O 1
ATOM 1457 N N . LEU A 1 178 ? 14.084 -22.927 -5.037 1.00 42.29 178 LEU A N 1
ATOM 1458 C CA . LEU A 1 178 ? 15.172 -22.196 -5.671 1.00 38.42 178 LEU A CA 1
ATOM 1459 C C . LEU A 1 178 ? 14.713 -20.856 -6.236 1.00 38.75 178 LEU A C 1
ATOM 1460 O O . LEU A 1 178 ? 15.467 -19.874 -6.180 1.00 41.02 178 LEU A O 1
ATOM 1465 N N . PHE A 1 179 ? 13.487 -20.784 -6.768 1.00 38.94 179 PHE A N 1
ATOM 1466 C CA . PHE A 1 179 ? 13.106 -19.615 -7.559 1.00 36.59 179 PHE A CA 1
ATOM 1467 C C . PHE A 1 179 ? 11.780 -18.951 -7.203 1.00 40.83 179 PHE A C 1
ATOM 1468 O O . PHE A 1 179 ? 11.598 -17.767 -7.505 1.00 43.21 179 PHE A O 1
ATOM 1476 N N . LEU A 1 180 ? 10.828 -19.677 -6.622 1.00 42.99 180 LEU A N 1
ATOM 1477 C CA . LEU A 1 180 ? 9.463 -19.168 -6.547 1.00 36.45 180 LEU A CA 1
ATOM 1478 C C . LEU A 1 180 ? 9.102 -18.572 -5.196 1.00 44.86 180 LEU A C 1
ATOM 1479 O O . LEU A 1 180 ? 7.975 -18.098 -5.029 1.00 47.55 180 LEU A O 1
ATOM 1484 N N . LYS A 1 181 ? 10.017 -18.581 -4.231 1.00 45.63 181 LYS A N 1
ATOM 1485 C CA . LYS A 1 181 ? 9.725 -17.975 -2.940 1.00 50.47 181 LYS A CA 1
ATOM 1486 C C . LYS A 1 181 ? 9.977 -16.474 -2.948 1.00 54.67 181 LYS A C 1
ATOM 1487 O O . LYS A 1 181 ? 9.483 -15.766 -2.065 1.00 53.63 181 LYS A O 1
ATOM 1493 N N . ASP A 1 182 ? 10.716 -15.977 -3.944 1.00 53.67 182 ASP A N 1
ATOM 1494 C CA . ASP A 1 182 ? 11.049 -14.560 -4.092 1.00 55.46 182 ASP A CA 1
ATOM 1495 C C . ASP A 1 182 ? 10.955 -14.251 -5.590 1.00 49.18 182 ASP A C 1
ATOM 1496 O O . ASP A 1 182 ? 11.965 -14.146 -6.291 1.00 50.80 182 ASP A O 1
ATOM 1501 N N . PHE A 1 183 ? 9.730 -14.128 -6.092 1.00 47.72 183 PHE A N 1
ATOM 1502 C CA . PHE A 1 183 ? 9.537 -13.909 -7.519 1.00 40.84 183 PHE A CA 1
ATOM 1503 C C . PHE A 1 183 ? 8.347 -12.996 -7.815 1.00 35.78 183 PHE A C 1
ATOM 1504 O O . PHE A 1 183 ? 7.239 -13.204 -7.307 1.00 41.47 183 PHE A O 1
ATOM 1512 N N . PRO A 1 184 ? 8.560 -11.983 -8.662 1.00 35.29 184 PRO A N 1
ATOM 1513 C CA . PRO A 1 184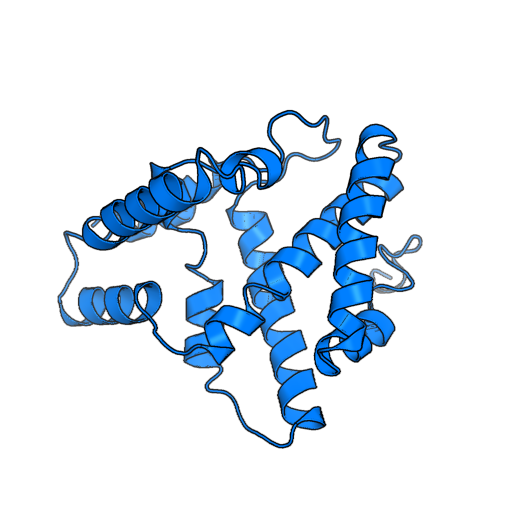 ? 9.834 -11.613 -9.294 1.00 34.01 184 PRO A CA 1
ATOM 1514 C C . PRO A 1 184 ? 10.747 -10.857 -8.339 1.00 40.22 184 PRO A C 1
ATOM 1515 O O . PRO A 1 184 ? 10.314 -10.475 -7.263 1.00 42.30 184 PRO A O 1
ATOM 1519 N N . LEU A 1 185 ? 11.999 -10.659 -8.731 1.00 37.35 185 LEU A N 1
ATOM 1520 C CA . LEU A 1 185 ? 12.923 -9.888 -7.910 1.00 45.74 185 LEU A CA 1
ATOM 1521 C C . LEU A 1 185 ? 12.577 -8.409 -7.987 1.00 45.16 185 LEU A C 1
ATOM 1522 O O . LEU A 1 185 ? 12.470 -7.843 -9.077 1.00 51.06 185 LEU A O 1
ATOM 1527 N N . GLU A 1 186 ? 12.405 -7.774 -6.828 1.00 51.64 186 GLU A N 1
ATOM 1528 C CA . GLU A 1 186 ? 12.055 -6.358 -6.832 1.00 55.83 186 GLU A CA 1
ATOM 1529 C C . GLU A 1 186 ? 13.243 -5.498 -7.252 1.00 61.15 186 GLU A C 1
ATOM 1530 O O . GLU A 1 186 ? 13.081 -4.522 -7.995 1.00 56.39 186 GLU A O 1
ATOM 1536 N N . ASN A 1 187 ? 14.446 -5.868 -6.818 1.00 53.39 187 ASN A N 1
ATOM 1537 C CA . ASN A 1 187 ? 15.675 -5.147 -7.132 1.00 55.85 187 ASN A CA 1
ATOM 1538 C C . ASN A 1 187 ? 16.507 -5.985 -8.099 1.00 51.21 187 ASN A C 1
ATOM 1539 O O . ASN A 1 187 ? 16.971 -7.073 -7.742 1.00 55.31 187 ASN A O 1
ATOM 1544 N N . LYS A 1 188 ? 16.698 -5.473 -9.317 1.00 48.86 188 LYS A N 1
ATOM 1545 C CA . LYS A 1 188 ? 17.368 -6.203 -10.397 1.00 47.84 188 LYS A CA 1
ATOM 1546 C C . LYS A 1 188 ? 18.894 -6.076 -10.317 1.00 45.91 188 LYS A C 1
ATOM 1547 O O . LYS A 1 188 ? 19.558 -5.630 -11.252 1.00 44.60 188 LYS A O 1
ATOM 1553 N N . ASN A 1 189 ? 19.454 -6.512 -9.183 1.00 46.03 189 ASN A N 1
ATOM 1554 C CA . ASN A 1 189 ? 20.874 -6.277 -8.907 1.00 48.93 189 ASN A CA 1
ATOM 1555 C C . ASN A 1 189 ? 21.788 -6.812 -10.006 1.00 46.32 189 ASN A C 1
ATOM 1556 O O . ASN A 1 189 ? 22.847 -6.229 -10.273 1.00 45.28 189 ASN A O 1
ATOM 1561 N N . TYR A 1 190 ? 21.406 -7.911 -10.649 1.00 42.83 190 TYR A N 1
ATOM 1562 C CA . TYR A 1 190 ? 22.259 -8.538 -11.650 1.00 43.86 190 TYR A CA 1
ATOM 1563 C C . TYR A 1 190 ? 22.464 -7.683 -12.893 1.00 44.47 190 TYR A C 1
ATOM 1564 O O . TYR A 1 190 ? 23.286 -8.052 -13.736 1.00 45.54 190 TYR A O 1
ATOM 1573 N N . ARG A 1 191 ? 21.721 -6.581 -13.051 1.00 43.49 191 ARG A N 1
ATOM 1574 C CA . ARG A 1 191 ? 21.922 -5.693 -14.192 1.00 41.16 191 ARG A CA 1
ATOM 1575 C C . ARG A 1 191 ? 23.137 -4.792 -14.044 1.00 45.47 191 ARG A C 1
ATOM 1576 O O . ARG A 1 191 ? 23.529 -4.144 -15.023 1.00 48.30 191 ARG A O 1
ATOM 1584 N N . TYR A 1 192 ? 23.739 -4.729 -12.860 1.00 44.54 192 TYR A N 1
ATOM 1585 C CA . TYR A 1 192 ? 24.693 -3.667 -12.554 1.00 41.52 192 TYR A CA 1
ATOM 1586 C C . TYR A 1 192 ? 26.059 -4.198 -12.124 1.00 47.89 192 TYR A C 1
ATOM 1587 O O . TYR A 1 192 ? 26.212 -5.391 -11.892 1.00 54.17 192 TYR A O 1
#

Solvent-accessible surface area: 11540 Å² total; per-residue (Å²): 98,50,23,121,99,13,67,122,81,15,135,123,10,68,18,30,75,92,30,107,11,108,84,153,22,26,0,34,96,5,12,153,40,2,42,42,17,0,76,57,0,0,74,31,11,22,120,93,78,68,74,197,18,79,54,118,71,0,59,51,29,1,78,33,27,10,3,4,16,35,78,13,75,21,46,49,50,104,65,45,121,66,98,134,74,90,102,77,32,70,64,83,68,86,124,9,35,121,65,18,22,121,116,26,85,130,117,74,20,79,66,5,51,87,14,13,85,18,129,46,140,47,3,45,58,0,0,106,15,0,33,20,0,7,14,33,16,15,0,5,49,1,42,73,121,48,4,165,95,0,86,79,41,45,181,73,31,11,80,105,2,66,90,29,7,167,125,56,77,0,1,104,65,8,19,79,94,90,14,144,98,72,18,79,148,102,74,106,158,164,198

B-factor: mean 40.36, std 12.98, range [23.14, 97.25]

Foldseek 3Di:
DCVVVLLVLQQVFWPDPPADFPDTDTPNNLLVQLLVQLVLLQVLCCVVVVHHDPNVLLSLLSNCVCSLCSPVGDDYCVVCVPPVRVVVVVVVSVVSLVCPPVDDDPVVVVVSNCNHPPPPVVSVVSSVLSSLVSQLLSLLVRVVVVRPRSPVVNVVSVVVLVVVCVPRVSSVVVCVVEVVCPPPPDPVVVD

Sequence (191 aa):
SSLLDIIYQLRQVPRWDGSFQFEKEDVSQHSFSVIAISHILCELKETLEGKKINKEKLLLYALYHHDVTEVVSTHIISPVKKNSILKDPFNAFREQIKNSLFDNLPITLSDTLSTILNNNDLEIQEIVEEHADHVDAYCKSCIEVHRGNKDFISIQRSLGDKLDNLTKEYPYLKEFQNLFLKDFPLENKNYRY